Protein AF-A0A7W0R9M7-F1 (afdb_monomer)

Nearest PDB structures (foldseek):
  4pd1-assembly1_A-2  TM=9.058E-01  e=1.162E-25  Rattus norvegicus
  5erq-assembly1_A  TM=8.993E-01  e=1.236E-25  Rattus norvegicus
  4tk4-assembly1_A  TM=9.008E-01  e=7.567E-26  Rattus norvegicus
  4tk2-assembly1_A  TM=8.863E-01  e=9.095E-26  Rattus norvegicus
  1t3e-assembly1_A  TM=8.767E-01  e=4.759E-25  Rattus norvegicus

Structure (mmCIF, N/CA/C/O backbone):
data_AF-A0A7W0R9M7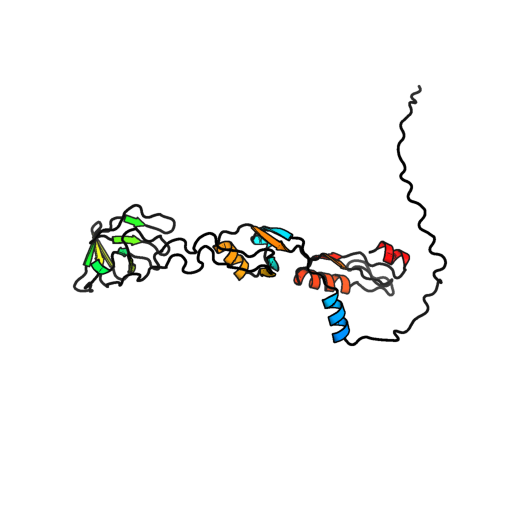-F1
#
_entry.id   AF-A0A7W0R9M7-F1
#
loop_
_atom_site.group_PDB
_atom_site.id
_atom_site.type_symbol
_atom_site.label_atom_id
_atom_site.label_alt_id
_atom_site.label_comp_id
_atom_site.label_asym_id
_atom_site.label_entity_id
_atom_site.label_seq_id
_atom_site.pdbx_PDB_ins_code
_atom_site.Cartn_x
_atom_site.Cartn_y
_atom_site.Cartn_z
_atom_site.occupancy
_atom_site.B_iso_or_equiv
_atom_site.auth_seq_id
_atom_site.auth_comp_id
_atom_site.auth_asym_id
_atom_site.auth_atom_id
_atom_site.pdbx_PDB_model_num
ATOM 1 N N . MET A 1 1 ? -45.891 55.027 34.102 1.00 37.34 1 MET A N 1
ATOM 2 C CA . MET A 1 1 ? -46.062 54.736 32.664 1.00 37.34 1 MET A CA 1
ATOM 3 C C . MET A 1 1 ? -45.604 53.297 32.455 1.00 37.34 1 MET A C 1
ATOM 5 O O . MET A 1 1 ? -44.412 53.060 32.509 1.00 37.34 1 MET A O 1
ATOM 9 N N . THR A 1 2 ? -46.460 52.300 32.694 1.00 34.84 2 THR A N 1
ATOM 10 C CA . THR A 1 2 ? -47.429 51.694 31.746 1.00 34.84 2 THR A CA 1
ATOM 11 C C . THR A 1 2 ? -46.769 51.111 30.500 1.00 34.84 2 THR A C 1
ATOM 13 O O . THR A 1 2 ? -46.210 51.859 29.704 1.00 34.84 2 THR A O 1
ATOM 16 N N . GLY A 1 3 ? -46.916 49.797 30.325 1.00 30.81 3 GLY A N 1
ATOM 17 C CA . GLY A 1 3 ? -46.547 49.077 29.109 1.00 30.81 3 GLY A CA 1
ATOM 18 C C . GLY A 1 3 ? -46.656 47.561 29.268 1.00 30.81 3 GLY A C 1
ATOM 19 O O . GLY A 1 3 ? -45.643 46.876 29.257 1.00 30.81 3 GLY A O 1
ATOM 20 N N . ASP A 1 4 ? -47.880 47.069 29.455 1.00 31.77 4 ASP A N 1
ATOM 21 C CA . ASP A 1 4 ? -48.280 45.675 29.225 1.00 31.77 4 ASP A CA 1
ATOM 22 C C . ASP A 1 4 ? -48.518 45.464 27.717 1.00 31.77 4 ASP A C 1
ATOM 24 O O . ASP A 1 4 ? -49.092 46.344 27.074 1.00 31.77 4 ASP A O 1
ATOM 28 N N . MET A 1 5 ? -48.102 44.317 27.167 1.00 32.53 5 MET A N 1
ATOM 29 C CA . MET A 1 5 ? -48.878 43.590 26.153 1.00 32.53 5 MET A CA 1
ATOM 30 C C . MET A 1 5 ? -48.376 42.142 25.978 1.00 32.53 5 MET A C 1
ATOM 32 O O . MET A 1 5 ? -47.394 41.861 25.298 1.00 32.53 5 MET A O 1
ATOM 36 N N . SER A 1 6 ? -49.098 41.233 26.631 1.00 33.44 6 SER A N 1
ATOM 37 C CA . SER A 1 6 ? -49.593 39.927 26.153 1.00 33.44 6 SER A CA 1
ATOM 38 C C . SER A 1 6 ? -49.085 39.297 24.827 1.00 33.44 6 SER A C 1
ATOM 40 O O . SER A 1 6 ? -49.263 39.828 23.736 1.00 33.44 6 SER A O 1
ATOM 42 N N . GLY A 1 7 ? -48.688 38.015 24.930 1.00 29.91 7 GLY A N 1
ATOM 43 C CA . GLY A 1 7 ? -49.372 36.908 24.234 1.00 29.91 7 GLY A CA 1
ATOM 44 C C . GLY A 1 7 ? -48.676 36.215 23.048 1.00 29.91 7 GLY A C 1
ATOM 45 O O . GLY A 1 7 ? -48.650 36.756 21.948 1.00 29.91 7 GLY A O 1
ATOM 46 N N . ARG A 1 8 ? -48.307 34.928 23.214 1.00 31.69 8 ARG A N 1
ATOM 47 C CA . ARG A 1 8 ? -48.929 33.782 22.496 1.00 31.69 8 ARG A CA 1
ATOM 48 C C . ARG A 1 8 ? -48.394 32.408 22.942 1.00 31.69 8 ARG A C 1
ATOM 50 O O . ARG A 1 8 ? -47.223 32.230 23.240 1.00 31.69 8 ARG A O 1
ATOM 57 N N . ASN A 1 9 ? -49.345 31.475 22.968 1.00 31.02 9 ASN A N 1
ATOM 58 C CA . ASN A 1 9 ? -49.339 30.077 23.409 1.00 31.02 9 ASN A CA 1
ATOM 59 C C . ASN A 1 9 ? -48.774 29.083 22.374 1.00 31.02 9 ASN A C 1
ATOM 61 O O . ASN A 1 9 ? -48.898 29.320 21.174 1.00 31.02 9 ASN A O 1
ATOM 65 N N . GLY A 1 10 ? -48.378 27.898 22.865 1.00 27.39 10 GLY A N 1
ATOM 66 C CA . GLY A 1 10 ? -48.362 26.613 22.137 1.00 27.39 10 GLY A CA 1
ATOM 67 C C . GLY A 1 10 ? -46.999 25.906 22.185 1.00 27.39 10 GLY A C 1
ATOM 68 O O . GLY A 1 10 ? -45.999 26.514 21.846 1.00 27.39 10 GLY A O 1
ATOM 69 N N . ALA A 1 11 ? -46.837 24.642 22.571 1.00 29.92 11 ALA A N 1
ATOM 70 C CA . ALA A 1 11 ? -47.763 23.610 23.016 1.00 29.92 11 ALA A CA 1
ATOM 71 C C . ALA A 1 11 ? -46.974 22.615 23.891 1.00 29.92 11 ALA A C 1
ATOM 73 O O . ALA A 1 11 ? -45.875 22.198 23.529 1.00 29.92 11 ALA A O 1
ATOM 74 N N . ALA A 1 12 ? -47.535 22.248 25.043 1.00 30.70 12 ALA A N 1
ATOM 75 C CA . ALA A 1 12 ? -47.006 21.203 25.908 1.00 30.70 12 ALA A CA 1
ATOM 76 C C . ALA A 1 12 ? -47.411 19.832 25.345 1.00 30.70 12 ALA A C 1
ATOM 78 O O . ALA A 1 12 ? -48.597 19.510 25.277 1.00 30.70 12 ALA A O 1
ATOM 79 N N . GLY A 1 13 ? -46.422 19.041 24.929 1.00 31.23 13 GLY A N 1
ATOM 80 C CA . GLY A 1 13 ? -46.582 17.618 24.653 1.00 31.23 13 GLY A CA 1
ATOM 81 C C . GLY A 1 13 ? -46.573 16.843 25.966 1.00 31.23 13 GLY A C 1
ATOM 82 O O . GLY A 1 13 ? -45.579 16.829 26.686 1.00 31.23 13 GLY A O 1
ATOM 83 N N . SER A 1 14 ? -47.707 16.232 26.283 1.00 31.75 14 SER A N 1
ATOM 84 C CA . SER A 1 14 ? -47.952 15.390 27.449 1.00 31.75 14 SER A CA 1
ATOM 85 C C . SER A 1 14 ? -47.114 14.104 27.417 1.00 31.75 14 SER A C 1
ATOM 87 O O . SER A 1 14 ? -47.480 13.142 26.741 1.00 31.75 14 SER A O 1
ATOM 89 N N . GLY A 1 15 ? -46.019 14.063 28.178 1.00 31.92 15 GLY A N 1
ATOM 90 C CA . GLY A 1 15 ? -45.394 12.815 28.615 1.00 31.92 15 GLY A CA 1
ATOM 91 C C . GLY A 1 15 ? -46.150 12.285 29.830 1.00 31.92 15 GLY A C 1
ATOM 92 O O . GLY A 1 15 ? -46.113 12.900 30.894 1.00 31.92 15 GLY A O 1
ATOM 93 N N . GLY A 1 16 ? -46.900 11.196 29.655 1.00 31.81 16 GLY A N 1
ATOM 94 C CA . GLY A 1 16 ? -47.625 10.539 30.743 1.00 31.81 16 GLY A CA 1
ATOM 95 C C . GLY A 1 16 ? -46.680 10.047 31.851 1.00 31.81 16 GLY A C 1
ATOM 96 O O . GLY A 1 16 ? -45.505 9.790 31.585 1.00 31.81 16 GLY A O 1
ATOM 97 N N . PRO A 1 17 ? -47.169 9.911 33.095 1.00 32.12 17 PRO A N 1
ATOM 98 C CA . PRO A 1 17 ? -46.346 9.476 34.214 1.00 32.12 17 PRO A CA 1
ATOM 99 C C . PRO A 1 17 ? -45.857 8.045 33.973 1.00 32.12 17 PRO A C 1
ATOM 101 O O . PRO A 1 17 ? -46.657 7.134 33.748 1.00 32.12 17 PRO A O 1
ATOM 104 N N . VAL A 1 18 ? -44.538 7.852 34.028 1.00 40.66 18 VAL A N 1
ATOM 105 C CA . VAL A 1 18 ? -43.922 6.524 34.078 1.00 40.66 18 VAL A CA 1
ATOM 106 C C . VAL A 1 18 ? -44.469 5.824 35.320 1.00 40.66 18 VAL A C 1
ATOM 108 O O . VAL A 1 18 ? -44.406 6.363 36.427 1.00 40.66 18 VAL A O 1
ATOM 111 N N . ALA A 1 19 ? -45.084 4.660 35.112 1.00 38.38 19 ALA A N 1
ATOM 112 C CA . ALA A 1 19 ? -45.699 3.872 36.167 1.00 38.38 19 ALA A CA 1
ATOM 113 C C . ALA A 1 19 ? -44.697 3.640 37.306 1.00 38.38 19 ALA A C 1
ATOM 115 O O . ALA A 1 19 ? -43.561 3.224 37.079 1.00 38.38 19 ALA A O 1
ATOM 116 N N . GLY A 1 20 ? -45.135 3.953 38.526 1.00 34.50 20 GLY A N 1
ATOM 117 C CA . GLY A 1 20 ? -44.306 3.935 39.720 1.00 34.50 20 GLY A CA 1
ATOM 118 C C . GLY A 1 20 ? -43.605 2.597 39.926 1.00 34.50 20 GLY A C 1
ATOM 119 O O . GLY A 1 20 ? -44.239 1.544 39.983 1.00 34.50 20 GLY A O 1
ATOM 120 N N . VAL A 1 21 ? -42.290 2.668 40.112 1.00 41.53 21 VAL A N 1
ATOM 121 C CA . VAL A 1 21 ? -41.482 1.574 40.645 1.00 41.53 21 VAL A CA 1
ATOM 122 C C . VAL A 1 21 ? -41.834 1.441 42.129 1.00 41.53 21 VAL A C 1
ATOM 124 O O . VAL A 1 21 ? -41.211 2.043 43.001 1.00 41.53 21 VAL A O 1
ATOM 127 N N . GLN A 1 22 ? -42.916 0.723 42.429 1.00 38.16 22 GLN A N 1
ATOM 128 C CA . GLN A 1 22 ? -43.274 0.401 43.806 1.00 38.16 22 GLN A CA 1
ATOM 129 C C . GLN A 1 22 ? -42.353 -0.699 44.342 1.00 38.16 22 GLN A C 1
ATOM 131 O O . GLN A 1 22 ? -42.329 -1.812 43.824 1.00 38.16 22 GLN A O 1
ATOM 136 N N . GLY A 1 23 ? -41.658 -0.386 45.440 1.00 49.12 23 GLY A N 1
ATOM 137 C CA . GLY A 1 23 ? -41.173 -1.374 46.404 1.00 49.12 23 GLY A CA 1
ATOM 138 C C . GLY A 1 23 ? -39.869 -2.087 46.052 1.00 49.12 23 GLY A C 1
ATOM 139 O O . GLY A 1 23 ? -39.831 -3.315 46.056 1.00 49.12 23 GLY A O 1
ATOM 140 N N . ILE A 1 24 ? -38.779 -1.347 45.829 1.00 52.53 24 ILE A N 1
ATOM 141 C CA . ILE A 1 24 ? -37.432 -1.930 45.924 1.00 52.53 24 ILE A CA 1
ATOM 142 C C . ILE A 1 24 ? -37.079 -2.009 47.423 1.00 52.53 24 ILE A C 1
ATOM 144 O O . ILE A 1 24 ? -37.034 -0.970 48.084 1.00 52.53 24 ILE A O 1
ATOM 148 N N . PRO A 1 25 ? -36.881 -3.204 48.011 1.00 48.41 25 PRO A N 1
ATOM 149 C CA . PRO A 1 25 ? -36.509 -3.323 49.417 1.00 48.41 25 PRO A CA 1
ATOM 150 C C . PRO A 1 25 ? -35.164 -2.630 49.678 1.00 48.41 25 PRO A C 1
ATOM 152 O O . PRO A 1 25 ? -34.201 -2.846 48.950 1.00 48.41 25 PRO A O 1
ATOM 155 N N . ALA A 1 26 ? -35.093 -1.837 50.752 1.00 57.94 26 ALA A N 1
ATOM 156 C CA . ALA A 1 26 ? -33.960 -0.969 51.106 1.00 57.94 26 ALA A CA 1
ATOM 157 C C . ALA A 1 26 ? -32.646 -1.701 51.462 1.00 57.94 26 ALA A C 1
ATOM 159 O O . ALA A 1 26 ? -31.655 -1.060 51.794 1.00 57.94 26 ALA A O 1
ATOM 160 N N . THR A 1 27 ? -32.625 -3.038 51.423 1.00 51.03 27 THR A N 1
ATOM 161 C CA . THR A 1 27 ? -31.418 -3.849 51.637 1.00 51.03 27 THR A CA 1
ATOM 162 C C . THR A 1 27 ? -31.352 -4.975 50.597 1.00 51.03 27 THR A C 1
ATOM 164 O O . THR A 1 27 ? -32.208 -5.868 50.601 1.00 51.03 27 THR A O 1
ATOM 167 N N . PRO A 1 28 ? -30.357 -4.967 49.689 1.00 59.62 28 PRO A N 1
ATOM 168 C CA . PRO A 1 28 ? -30.155 -6.052 48.739 1.00 59.62 28 PRO A CA 1
ATOM 169 C C . PRO A 1 28 ? -29.878 -7.356 49.493 1.00 59.62 28 PRO A C 1
ATOM 171 O O . PRO A 1 28 ? -28.919 -7.476 50.254 1.00 59.62 28 PRO A O 1
ATOM 174 N N . LYS A 1 29 ? -30.734 -8.361 49.302 1.00 67.44 29 LYS A N 1
ATOM 175 C CA . LYS A 1 29 ? -30.519 -9.696 49.869 1.00 67.44 29 LYS A CA 1
ATOM 176 C C . LYS A 1 29 ? -29.475 -10.405 49.005 1.00 67.44 29 LYS A C 1
ATOM 178 O O . LYS A 1 29 ? -29.747 -10.642 47.829 1.00 67.44 29 LYS A O 1
ATOM 183 N N . MET A 1 30 ? -28.313 -10.749 49.565 1.00 69.06 30 MET A N 1
ATOM 184 C CA . MET A 1 30 ? -27.268 -11.485 48.837 1.00 69.06 30 MET A CA 1
ATOM 185 C C . MET A 1 30 ? -27.850 -12.773 48.238 1.00 69.06 30 MET A C 1
ATOM 187 O O . MET A 1 30 ? -28.382 -13.623 48.960 1.00 69.06 30 MET A O 1
ATOM 191 N N . ARG A 1 31 ? -27.772 -12.913 46.911 1.00 73.38 31 ARG A N 1
ATOM 192 C CA . ARG A 1 31 ? -28.179 -14.122 46.186 1.00 73.38 31 ARG A CA 1
ATOM 193 C C . ARG A 1 31 ? -26.922 -14.825 45.675 1.00 73.38 31 ARG A C 1
ATOM 195 O O . ARG A 1 31 ? -26.184 -14.211 44.911 1.00 73.38 31 ARG A O 1
ATOM 202 N N . PRO A 1 32 ? -26.658 -16.080 46.071 1.00 73.00 32 PRO A N 1
ATOM 203 C CA . PRO A 1 32 ? -25.530 -16.817 45.522 1.00 73.00 32 PRO A CA 1
ATOM 204 C C . PRO A 1 32 ? -25.775 -17.117 44.039 1.00 73.00 32 PRO A C 1
ATOM 206 O O . PRO A 1 32 ? -26.912 -17.398 43.649 1.00 73.00 32 PRO A O 1
ATOM 209 N N . ILE A 1 33 ? -24.713 -17.099 43.233 1.00 82.00 33 ILE A N 1
ATOM 210 C CA . ILE A 1 33 ? -24.736 -17.667 41.881 1.00 82.00 33 ILE A CA 1
ATOM 211 C C . ILE A 1 33 ? -24.932 -19.177 42.052 1.00 82.00 33 ILE A C 1
ATOM 213 O O . ILE A 1 33 ? -24.108 -19.838 42.680 1.00 82.00 33 ILE A O 1
ATOM 217 N N . ARG A 1 34 ? -26.064 -19.708 41.582 1.00 82.25 34 ARG A N 1
ATOM 218 C CA . ARG A 1 34 ? -26.435 -21.121 41.786 1.00 82.25 34 ARG A CA 1
ATOM 219 C C . ARG A 1 34 ? -26.044 -22.024 40.623 1.00 82.25 34 ARG A C 1
ATOM 221 O O . ARG A 1 34 ? -25.912 -23.224 40.823 1.00 82.25 34 ARG A O 1
ATOM 228 N N . GLU A 1 35 ? -25.857 -21.447 39.443 1.00 85.31 35 GLU A N 1
ATOM 229 C CA . GLU A 1 35 ? -25.594 -22.155 38.194 1.00 85.31 35 GLU A CA 1
ATOM 230 C C . GLU A 1 35 ? -24.574 -21.356 37.379 1.00 85.31 35 GLU A C 1
ATOM 232 O O . GLU A 1 35 ? -24.596 -20.122 37.379 1.00 85.31 35 GLU A O 1
ATOM 237 N N . THR A 1 36 ? -23.664 -22.058 36.709 1.00 90.94 36 THR A N 1
ATOM 238 C CA . THR A 1 36 ? -22.653 -21.481 35.819 1.00 90.94 36 THR A CA 1
ATOM 239 C C . THR A 1 36 ? -22.651 -22.238 34.497 1.00 90.94 36 THR A C 1
ATOM 241 O O . THR A 1 36 ? -22.967 -23.426 34.450 1.00 90.94 36 THR A O 1
ATOM 244 N N . LEU A 1 37 ? -22.291 -21.542 33.419 1.00 94.50 37 LEU A N 1
ATOM 245 C CA . LEU A 1 37 ? -22.118 -22.137 32.095 1.00 94.50 37 LEU A CA 1
ATOM 246 C C . LEU A 1 37 ? -20.630 -22.434 31.846 1.00 94.50 37 LEU A C 1
ATOM 248 O O . LEU A 1 37 ? -19.783 -21.619 32.230 1.00 94.50 37 LEU A O 1
ATOM 252 N N . PRO A 1 38 ? -20.284 -23.557 31.189 1.00 95.81 38 PRO A N 1
ATOM 253 C CA . PRO A 1 38 ? -18.942 -23.772 30.662 1.00 95.81 38 PRO A CA 1
ATOM 254 C C . PRO A 1 38 ? -18.537 -22.654 29.692 1.00 95.81 38 PRO A C 1
ATOM 256 O O . PRO A 1 38 ? -19.363 -22.144 28.932 1.00 95.81 38 PRO A O 1
ATOM 259 N N . LEU A 1 39 ? -17.248 -22.299 29.679 1.00 96.00 39 LEU A N 1
ATOM 260 C CA . LEU A 1 39 ? -16.724 -21.200 28.858 1.00 96.00 39 LEU A CA 1
ATOM 261 C C . LEU A 1 39 ? -17.071 -21.357 27.371 1.00 96.00 39 LEU A C 1
ATOM 263 O O . LEU A 1 39 ? -17.496 -20.394 26.739 1.00 96.00 39 LEU A O 1
ATOM 267 N N . ASP A 1 40 ? -16.917 -22.560 26.821 1.00 97.25 40 ASP A N 1
ATOM 268 C CA . ASP A 1 40 ? -17.160 -22.807 25.398 1.00 97.25 40 ASP A CA 1
ATOM 269 C C . ASP A 1 40 ? -18.625 -22.583 25.013 1.00 97.25 40 ASP A C 1
ATOM 271 O O . ASP A 1 40 ? -18.907 -22.013 23.959 1.00 97.25 40 ASP A O 1
ATOM 275 N N . GLU A 1 41 ? -19.558 -22.968 25.886 1.00 97.00 41 GLU A N 1
ATOM 276 C CA . GLU A 1 41 ? -20.989 -22.743 25.684 1.00 97.00 41 GLU A CA 1
ATOM 277 C C . GLU A 1 41 ? -21.319 -21.246 25.745 1.00 97.00 41 GLU A C 1
ATOM 279 O O . GLU A 1 41 ? -21.978 -20.713 24.851 1.00 97.00 41 GLU A O 1
ATOM 284 N N . ALA A 1 42 ? -20.769 -20.528 26.730 1.00 96.38 42 ALA A N 1
ATOM 285 C CA . ALA A 1 42 ? -20.913 -19.077 26.816 1.00 96.38 42 ALA A CA 1
ATOM 286 C C . ALA A 1 42 ? -20.355 -18.369 25.563 1.00 96.38 42 ALA A C 1
ATOM 288 O O . ALA A 1 42 ? -20.999 -17.478 25.006 1.00 96.38 42 ALA A O 1
ATOM 289 N N . MET A 1 43 ? -19.192 -18.798 25.064 1.00 97.25 43 MET A N 1
ATOM 290 C CA . MET A 1 43 ? -18.586 -18.244 23.850 1.00 97.25 43 MET A CA 1
ATOM 291 C C . MET A 1 43 ? -19.419 -18.519 22.594 1.00 97.25 43 MET A C 1
ATOM 293 O O . MET A 1 43 ? -19.475 -17.664 21.706 1.00 97.25 43 MET A O 1
ATOM 297 N N . GLN A 1 44 ? -20.074 -19.679 22.499 1.00 96.94 44 GLN A N 1
ATOM 298 C CA . GLN A 1 44 ? -20.990 -19.983 21.398 1.00 96.94 44 GLN A CA 1
ATOM 299 C C . GLN A 1 44 ? -22.205 -19.054 21.407 1.00 96.94 44 GLN A C 1
ATOM 301 O O . GLN A 1 44 ? -22.540 -18.501 20.359 1.00 96.94 44 GLN A O 1
ATOM 306 N N . LEU A 1 45 ? -22.812 -18.818 22.574 1.00 96.56 45 LEU A N 1
ATOM 307 C CA . LEU A 1 45 ? -23.941 -17.893 22.714 1.00 96.56 45 LEU A CA 1
ATOM 308 C C . LEU A 1 45 ? -23.560 -16.467 22.296 1.00 96.56 45 LEU A C 1
ATOM 310 O O . LEU A 1 45 ? -24.281 -15.840 21.521 1.00 96.56 45 LEU A O 1
ATOM 314 N N . VAL A 1 46 ? -22.395 -15.976 22.737 1.00 96.12 46 VAL A N 1
ATOM 315 C CA . VAL A 1 46 ? -21.892 -14.645 22.352 1.00 96.12 46 VAL A CA 1
ATOM 316 C C . VAL A 1 46 ? -21.683 -14.548 20.840 1.00 96.12 46 VAL A C 1
ATOM 318 O O . VAL A 1 46 ? -22.114 -13.577 20.221 1.00 96.12 46 VAL A O 1
ATOM 321 N N . ARG A 1 47 ? -21.060 -15.557 20.218 1.00 95.12 47 ARG A N 1
ATOM 322 C CA . ARG A 1 47 ? -20.834 -15.575 18.762 1.00 95.12 47 ARG A CA 1
ATOM 323 C C . ARG A 1 47 ? -22.135 -15.648 17.968 1.00 95.12 47 ARG A C 1
ATOM 325 O O . ARG A 1 47 ? -22.218 -15.022 16.920 1.00 95.12 47 ARG A O 1
ATOM 332 N N . ALA A 1 48 ? -23.128 -16.388 18.458 1.00 95.88 48 ALA A N 1
ATOM 333 C CA . ALA A 1 48 ? -24.434 -16.498 17.816 1.00 95.88 48 ALA A CA 1
ATOM 334 C C . ALA A 1 48 ? -25.249 -15.197 17.912 1.00 95.88 48 ALA A C 1
ATOM 336 O O . ALA A 1 48 ? -26.020 -14.892 17.007 1.00 95.88 48 ALA A O 1
ATOM 337 N N . ALA A 1 49 ? -25.073 -14.427 18.990 1.00 95.75 49 ALA A N 1
ATOM 338 C CA . ALA A 1 49 ? -25.738 -13.140 19.184 1.00 95.75 49 ALA A CA 1
ATOM 339 C C . ALA A 1 49 ? -25.031 -11.968 18.475 1.00 95.75 49 ALA A C 1
ATOM 341 O O . ALA A 1 49 ? -25.652 -10.933 18.233 1.00 95.75 49 ALA A O 1
ATOM 342 N N . ALA A 1 50 ? -23.740 -12.100 18.155 1.00 93.94 50 ALA A N 1
ATOM 343 C CA . ALA A 1 50 ? -22.968 -11.053 17.496 1.00 93.94 50 ALA A CA 1
ATOM 344 C C . ALA A 1 50 ? -23.395 -10.879 16.028 1.00 93.94 50 ALA A C 1
ATOM 346 O O . ALA A 1 50 ? -23.209 -11.767 15.198 1.00 93.94 50 ALA A O 1
ATOM 347 N N . VAL A 1 51 ? -23.920 -9.699 15.698 1.00 92.81 51 VAL A N 1
ATOM 348 C CA . VAL A 1 51 ? -24.316 -9.334 14.332 1.00 92.81 51 VAL A CA 1
ATOM 349 C C . VAL A 1 51 ? -23.246 -8.421 13.719 1.00 92.81 51 VAL A C 1
ATOM 351 O O . VAL A 1 51 ? -22.878 -7.425 14.349 1.00 92.81 51 VAL A O 1
ATOM 354 N N . PRO A 1 52 ? -22.726 -8.726 12.513 1.00 91.19 52 PRO A N 1
ATOM 355 C CA . PRO A 1 52 ? -21.811 -7.833 11.810 1.00 91.19 52 PRO A CA 1
ATOM 356 C C . PRO A 1 52 ? -22.432 -6.459 11.555 1.00 91.19 52 PRO A C 1
ATOM 358 O O . PRO A 1 52 ? -23.613 -6.348 11.234 1.00 91.19 52 PRO A O 1
ATOM 361 N N . ILE A 1 53 ? -21.619 -5.411 11.654 1.00 93.75 53 ILE A N 1
ATOM 362 C CA . ILE A 1 53 ? -22.043 -4.059 11.288 1.00 93.75 53 ILE A CA 1
ATOM 363 C C . ILE A 1 53 ? -22.142 -3.972 9.767 1.00 93.75 53 ILE A C 1
ATOM 365 O O . ILE A 1 53 ? -21.173 -4.248 9.065 1.00 93.75 53 ILE A O 1
ATOM 369 N N . ASP A 1 54 ? -23.303 -3.556 9.276 1.00 94.50 54 ASP A N 1
ATOM 370 C CA . ASP A 1 54 ? -23.597 -3.347 7.856 1.00 94.50 54 ASP A CA 1
ATOM 371 C C . ASP A 1 54 ? -23.321 -1.908 7.396 1.00 94.50 54 ASP A C 1
ATOM 373 O O . ASP A 1 54 ? -23.035 -1.663 6.226 1.00 94.50 54 ASP A O 1
ATOM 377 N N . ARG A 1 55 ? -23.369 -0.947 8.324 1.00 96.81 55 ARG A N 1
ATOM 378 C CA . ARG A 1 55 ? -23.038 0.456 8.074 1.00 96.81 55 ARG A CA 1
ATOM 379 C C . ARG A 1 55 ? -21.610 0.606 7.560 1.00 96.81 55 ARG A C 1
ATOM 381 O O . ARG A 1 55 ? -20.654 0.150 8.192 1.00 96.81 55 ARG A O 1
ATOM 388 N N . THR A 1 56 ? -21.471 1.375 6.489 1.00 98.19 56 THR A N 1
ATOM 389 C CA . THR A 1 56 ? -20.189 1.746 5.893 1.00 98.19 56 THR A CA 1
ATOM 390 C C . THR A 1 56 ? -19.950 3.251 5.976 1.00 98.19 56 THR A C 1
ATOM 392 O O . THR A 1 56 ? -20.861 4.046 6.216 1.00 98.19 56 THR A O 1
ATOM 395 N N . GLU A 1 57 ? -18.696 3.652 5.814 1.00 97.50 57 GLU A N 1
ATOM 396 C CA . GLU A 1 57 ? -18.281 5.044 5.674 1.00 97.50 57 GLU A CA 1
ATOM 397 C C . GLU A 1 57 ? -17.083 5.143 4.722 1.00 97.50 57 GLU A C 1
ATOM 399 O O . GLU A 1 57 ? -16.294 4.202 4.596 1.00 97.50 57 GLU A O 1
ATOM 404 N N . ARG A 1 58 ? -16.938 6.286 4.041 1.00 97.94 58 ARG A N 1
ATOM 405 C CA . ARG A 1 58 ? -15.754 6.573 3.222 1.00 97.94 58 ARG A CA 1
ATOM 406 C C . ARG A 1 58 ? -14.719 7.295 4.063 1.00 97.94 58 ARG A C 1
ATOM 408 O O . ARG A 1 58 ? -15.036 8.290 4.711 1.00 97.94 58 ARG A O 1
ATOM 415 N N . VAL A 1 59 ? -13.483 6.811 4.015 1.00 98.00 59 VAL A N 1
ATOM 416 C CA . VAL A 1 59 ? -12.350 7.439 4.697 1.00 98.00 59 VAL A CA 1
ATOM 417 C C . VAL A 1 59 ? -11.190 7.674 3.731 1.00 98.00 59 VAL A C 1
ATOM 419 O O . VAL A 1 59 ? -10.977 6.859 2.824 1.00 98.00 59 VAL A O 1
ATOM 422 N N . PRO A 1 60 ? -10.404 8.750 3.919 1.00 98.19 60 PRO A N 1
ATOM 423 C CA . PRO A 1 60 ? -9.135 8.923 3.226 1.00 98.19 60 PRO A CA 1
ATOM 424 C C . PRO A 1 60 ? -8.207 7.736 3.482 1.00 98.19 60 PRO A C 1
ATOM 426 O O . PRO A 1 60 ? -8.146 7.213 4.594 1.00 98.19 60 PRO A O 1
ATOM 429 N N . LEU A 1 61 ? -7.420 7.346 2.479 1.00 97.19 61 LEU A N 1
ATOM 430 C CA . LEU A 1 61 ? -6.524 6.192 2.580 1.00 97.19 61 LEU A CA 1
ATOM 431 C C . LEU A 1 61 ? -5.506 6.325 3.734 1.00 97.19 61 LEU A C 1
ATOM 433 O O . LEU A 1 61 ? -5.161 5.334 4.375 1.00 97.19 61 LEU A O 1
ATOM 437 N N . ARG A 1 62 ? -5.089 7.557 4.061 1.00 97.06 62 ARG A N 1
ATOM 438 C CA . ARG A 1 62 ? -4.225 7.866 5.220 1.00 97.06 62 ARG A CA 1
ATOM 439 C C . ARG A 1 62 ? -4.836 7.481 6.577 1.00 97.06 62 ARG A C 1
ATOM 441 O O . ARG A 1 62 ? -4.092 7.186 7.505 1.00 97.06 62 ARG A O 1
ATOM 448 N N . ASP A 1 63 ? -6.164 7.430 6.666 1.00 97.00 63 ASP A N 1
ATOM 449 C CA . ASP A 1 63 ? -6.927 7.138 7.886 1.00 97.00 63 ASP A CA 1
ATOM 450 C C . ASP A 1 63 ? -7.501 5.702 7.864 1.00 97.00 63 ASP A C 1
ATOM 452 O O . ASP A 1 63 ? -8.258 5.295 8.749 1.00 97.00 63 ASP A O 1
ATOM 456 N N . ALA A 1 64 ? -7.150 4.914 6.840 1.00 97.31 64 ALA A N 1
ATOM 457 C CA . ALA A 1 64 ? -7.731 3.601 6.580 1.00 97.31 64 ALA A CA 1
ATOM 458 C C . ALA A 1 64 ? -7.044 2.449 7.336 1.00 97.31 64 ALA A C 1
ATOM 460 O O . ALA A 1 64 ? -7.594 1.350 7.408 1.00 97.31 64 ALA A O 1
ATOM 461 N N . THR A 1 65 ? -5.864 2.667 7.922 1.00 96.81 65 THR A N 1
ATOM 462 C CA . THR A 1 65 ? -5.144 1.618 8.664 1.00 96.81 65 THR A CA 1
ATOM 463 C C . THR A 1 65 ? -5.980 1.097 9.840 1.00 96.81 65 THR A C 1
ATOM 465 O O . THR A 1 65 ? -6.545 1.861 10.623 1.00 96.81 65 THR A O 1
ATOM 468 N N . GLY A 1 66 ? -6.077 -0.227 9.964 1.00 96.06 66 GLY A N 1
ATOM 469 C CA . GLY A 1 66 ? -6.887 -0.919 10.968 1.00 96.06 66 GLY A CA 1
ATOM 470 C C . GLY A 1 66 ? -8.393 -0.919 10.683 1.00 96.06 66 GLY A C 1
ATOM 471 O O . GLY A 1 66 ? -9.160 -1.434 11.493 1.00 96.06 66 GLY A O 1
ATOM 472 N N . ARG A 1 67 ? -8.847 -0.343 9.562 1.00 97.44 67 ARG A N 1
ATOM 473 C CA . ARG A 1 67 ? -10.246 -0.427 9.111 1.00 97.44 67 ARG A CA 1
ATOM 474 C C . ARG A 1 67 ? -10.489 -1.730 8.349 1.00 97.44 67 ARG A C 1
ATOM 476 O O . ARG A 1 67 ? -9.546 -2.364 7.884 1.00 97.44 67 ARG A O 1
ATOM 483 N N . VAL A 1 68 ? -11.754 -2.117 8.210 1.00 97.62 68 VAL A N 1
ATOM 484 C CA . VAL A 1 68 ? -12.168 -3.298 7.439 1.00 97.62 68 VAL A CA 1
ATOM 485 C C . VAL A 1 68 ? -12.810 -2.829 6.143 1.00 97.62 68 VAL A C 1
ATOM 487 O O . VAL A 1 68 ? -13.761 -2.051 6.184 1.00 97.62 68 VAL A O 1
ATOM 490 N N . LEU A 1 69 ? -12.286 -3.275 5.006 1.00 98.12 69 LEU A N 1
ATOM 491 C CA . LEU A 1 69 ? -12.759 -2.874 3.687 1.00 98.12 69 LEU A CA 1
ATOM 492 C C . LEU A 1 69 ? -14.196 -3.368 3.450 1.00 98.12 69 LEU A C 1
ATOM 494 O O . LEU A 1 69 ? -14.479 -4.546 3.650 1.00 98.12 69 LEU A O 1
ATOM 498 N N . ALA A 1 70 ? -15.102 -2.489 3.023 1.00 98.06 70 ALA A N 1
ATOM 499 C CA . ALA A 1 70 ? -16.506 -2.851 2.809 1.00 98.06 70 ALA A CA 1
ATOM 500 C C . ALA A 1 70 ? -16.783 -3.398 1.402 1.00 98.06 70 ALA A C 1
ATOM 502 O O . ALA A 1 70 ? -17.713 -4.176 1.207 1.00 98.06 70 ALA A O 1
ATOM 503 N N . GLN A 1 71 ? -15.969 -3.009 0.421 1.00 96.38 71 GLN A N 1
ATOM 504 C CA . GLN A 1 71 ? -16.120 -3.394 -0.981 1.00 96.38 71 GLN A CA 1
ATOM 505 C C . GLN A 1 71 ? -14.779 -3.837 -1.553 1.00 96.38 71 GLN A C 1
ATOM 507 O O . GLN A 1 71 ? -13.746 -3.262 -1.228 1.00 96.38 71 GLN A O 1
ATOM 512 N N . ALA A 1 72 ? -14.783 -4.844 -2.424 1.00 97.56 72 ALA A N 1
ATOM 513 C CA . ALA A 1 72 ? -13.555 -5.301 -3.063 1.00 97.56 72 ALA A CA 1
ATOM 514 C C . ALA A 1 72 ? -12.892 -4.168 -3.868 1.00 97.56 72 ALA A C 1
ATOM 516 O O . ALA A 1 72 ? -13.559 -3.434 -4.598 1.00 97.56 72 ALA A O 1
ATOM 517 N N . ALA A 1 73 ? -11.570 -4.056 -3.766 1.00 97.62 73 ALA A N 1
ATOM 518 C CA . ALA A 1 73 ? -10.796 -3.088 -4.530 1.00 97.62 73 ALA A CA 1
ATOM 519 C C . ALA A 1 73 ? -10.249 -3.752 -5.793 1.00 97.62 73 ALA A C 1
ATOM 521 O O . ALA A 1 73 ? -9.508 -4.733 -5.717 1.00 97.62 73 ALA A O 1
ATOM 522 N N . THR A 1 74 ? -10.610 -3.208 -6.952 1.00 97.69 74 THR A N 1
ATOM 523 C CA . THR A 1 74 ? -10.200 -3.721 -8.263 1.00 97.69 74 THR A CA 1
ATOM 524 C C . THR A 1 74 ? -9.384 -2.662 -8.989 1.00 97.69 74 THR A C 1
ATOM 526 O O . THR A 1 74 ? -9.761 -1.491 -9.003 1.00 97.69 74 THR A O 1
ATOM 529 N N . ALA A 1 75 ? -8.259 -3.064 -9.576 1.00 97.62 75 ALA A N 1
ATOM 530 C CA . ALA A 1 75 ? -7.402 -2.153 -10.321 1.00 97.62 75 ALA A CA 1
ATOM 531 C C . ALA A 1 75 ? -8.095 -1.682 -11.608 1.00 97.62 75 ALA A C 1
ATOM 533 O O . ALA A 1 75 ? -8.612 -2.496 -12.372 1.00 97.62 75 ALA A O 1
ATOM 534 N N . VAL A 1 76 ? -8.090 -0.375 -11.872 1.00 95.94 76 VAL A N 1
ATOM 535 C CA . VAL A 1 76 ? -8.677 0.206 -13.099 1.00 95.94 76 VAL A CA 1
ATOM 536 C C . VAL A 1 76 ? -7.643 0.446 -14.206 1.00 95.94 76 VAL A C 1
ATOM 538 O O . VAL A 1 76 ? -8.007 0.727 -15.344 1.00 95.94 76 VAL A O 1
ATOM 541 N N . PHE A 1 77 ? -6.357 0.303 -13.888 1.00 95.88 77 PHE A N 1
ATOM 542 C CA . PHE A 1 77 ? -5.231 0.361 -14.816 1.00 95.88 77 PHE A CA 1
ATOM 543 C C . PHE A 1 77 ? -4.151 -0.638 -14.388 1.00 95.88 77 PHE A C 1
ATOM 545 O O . PHE A 1 77 ? -4.156 -1.127 -13.259 1.00 95.88 77 PHE A O 1
ATOM 552 N N . ASP A 1 78 ? -3.227 -0.935 -15.298 1.00 98.06 78 ASP A N 1
ATOM 553 C CA . ASP A 1 78 ? -2.087 -1.803 -15.020 1.00 98.06 78 ASP A CA 1
ATOM 554 C C . ASP A 1 78 ? -1.033 -1.097 -14.162 1.00 98.06 78 ASP A C 1
ATOM 556 O O . ASP A 1 78 ? -0.787 0.101 -14.310 1.00 98.06 78 ASP A O 1
ATOM 560 N N . VAL A 1 79 ? -0.351 -1.858 -13.313 1.00 96.88 79 VAL A N 1
ATOM 561 C CA . VAL A 1 79 ? 0.778 -1.406 -12.502 1.00 96.88 79 VAL A CA 1
ATOM 562 C C . VAL A 1 79 ? 1.999 -2.271 -12.843 1.00 96.88 79 VAL A C 1
ATOM 564 O O . VAL A 1 79 ? 1.959 -3.485 -12.625 1.00 96.88 79 VAL A O 1
ATOM 567 N N . 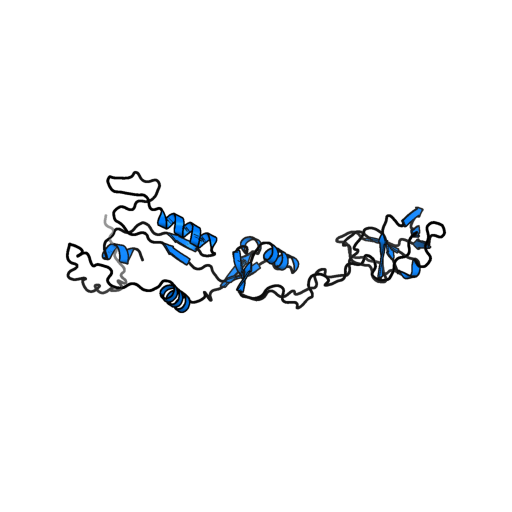PRO A 1 80 ? 3.077 -1.691 -13.405 1.00 95.50 80 PRO A N 1
ATOM 568 C CA . PRO A 1 80 ? 3.130 -0.360 -14.022 1.00 95.50 80 PRO A CA 1
ATOM 569 C C . PRO A 1 80 ? 2.237 -0.265 -15.286 1.00 95.50 80 PRO A C 1
ATOM 571 O O . PRO A 1 80 ? 1.972 -1.288 -15.927 1.00 95.50 80 PRO A O 1
ATOM 574 N N . PRO A 1 81 ? 1.809 0.949 -15.694 1.00 95.50 81 PRO A N 1
ATOM 575 C CA . PRO A 1 81 ? 0.859 1.141 -16.801 1.00 95.50 81 PRO A CA 1
ATOM 576 C C . PRO A 1 81 ? 1.475 1.015 -18.204 1.00 95.50 81 PRO A C 1
ATOM 578 O O . PRO A 1 81 ? 0.759 1.007 -19.205 1.00 95.50 81 PRO A O 1
ATOM 581 N N . PHE A 1 82 ? 2.797 0.904 -18.294 1.00 95.88 82 PHE A N 1
ATOM 582 C CA . PHE A 1 82 ? 3.557 0.774 -19.534 1.00 95.88 82 PHE A CA 1
ATOM 583 C C . PHE A 1 82 ? 4.793 -0.099 -19.309 1.00 95.88 82 PHE A C 1
ATOM 585 O O . PHE A 1 82 ? 5.225 -0.303 -18.171 1.00 95.88 82 PHE A O 1
ATOM 592 N N . ASP A 1 83 ? 5.368 -0.598 -20.402 1.00 97.81 83 ASP A N 1
ATOM 593 C CA . ASP A 1 83 ? 6.700 -1.190 -20.358 1.00 97.81 83 ASP A CA 1
ATOM 594 C C . ASP A 1 83 ? 7.718 -0.100 -20.014 1.00 97.81 83 ASP A C 1
ATOM 596 O O . ASP A 1 83 ? 7.683 0.987 -20.593 1.00 97.81 83 ASP A O 1
ATOM 600 N N . ARG A 1 84 ? 8.622 -0.379 -19.077 1.00 97.31 84 ARG A N 1
ATOM 601 C CA . ARG A 1 84 ? 9.601 0.589 -18.572 1.00 97.31 84 ARG A CA 1
ATOM 602 C C . ARG A 1 84 ? 11.015 0.034 -18.610 1.00 97.31 84 ARG A C 1
ATOM 604 O O . ARG A 1 84 ? 11.207 -1.168 -18.425 1.00 97.31 84 ARG A O 1
ATOM 611 N N . ALA A 1 85 ? 12.005 0.904 -18.760 1.00 98.06 85 ALA A N 1
ATOM 612 C CA . ALA A 1 85 ? 13.398 0.509 -18.599 1.00 98.06 85 ALA A CA 1
ATOM 613 C C . ALA A 1 85 ? 13.649 0.004 -17.166 1.00 98.06 85 ALA A C 1
ATOM 615 O O . ALA A 1 85 ? 13.206 0.615 -16.187 1.00 98.06 85 ALA A O 1
ATOM 616 N N . ALA A 1 86 ? 14.334 -1.130 -17.037 1.00 97.62 86 ALA A N 1
ATOM 617 C CA . ALA A 1 86 ? 14.737 -1.689 -15.746 1.00 97.62 86 ALA A CA 1
ATOM 618 C C . ALA A 1 86 ? 16.146 -1.247 -15.317 1.00 97.62 86 ALA A C 1
ATOM 620 O O . ALA A 1 86 ? 16.508 -1.482 -14.169 1.00 97.62 86 ALA A O 1
ATOM 621 N N . MET A 1 87 ? 16.907 -0.633 -16.227 1.00 98.00 87 MET A N 1
ATOM 622 C CA . MET A 1 87 ? 18.274 -0.148 -16.029 1.00 98.00 87 MET A CA 1
ATOM 623 C C . MET A 1 87 ? 18.455 1.205 -16.725 1.00 98.00 87 MET A C 1
ATOM 625 O O . MET A 1 87 ? 17.715 1.517 -17.662 1.00 98.00 87 MET A O 1
ATOM 629 N N . ASP A 1 88 ? 19.466 1.963 -16.308 1.00 98.38 88 ASP A N 1
ATOM 630 C CA . ASP A 1 88 ? 19.936 3.146 -17.028 1.00 98.38 88 ASP A CA 1
ATOM 631 C C . ASP A 1 88 ? 20.772 2.715 -18.241 1.00 98.38 88 ASP A C 1
ATOM 633 O O . ASP A 1 88 ? 21.603 1.807 -18.146 1.00 98.38 88 ASP A O 1
ATOM 637 N N . GLY A 1 89 ? 20.576 3.365 -19.388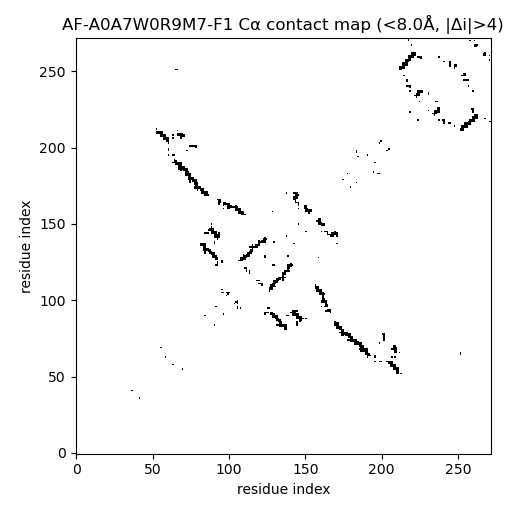 1.00 98.25 89 GLY A N 1
ATOM 638 C CA . GLY A 1 89 ? 21.359 3.075 -20.585 1.00 98.25 89 GLY A CA 1
ATOM 639 C C . GLY A 1 89 ? 20.672 3.482 -21.877 1.00 98.25 89 GLY A C 1
ATOM 640 O O . GLY A 1 89 ? 20.270 4.633 -22.027 1.00 98.25 89 GLY A O 1
ATOM 641 N N . TYR A 1 90 ? 20.573 2.554 -22.829 1.00 98.50 90 TYR A N 1
ATOM 642 C CA . TYR A 1 90 ? 20.081 2.826 -24.177 1.00 98.50 90 TYR A CA 1
ATOM 643 C C . TYR A 1 90 ? 18.987 1.837 -24.574 1.00 98.50 90 TYR A C 1
ATOM 645 O O . TYR A 1 90 ? 19.229 0.633 -24.660 1.00 98.50 90 TYR A O 1
ATOM 653 N N . ALA A 1 91 ? 17.784 2.352 -24.833 1.00 98.62 91 ALA A N 1
ATOM 654 C CA . ALA A 1 91 ? 16.712 1.603 -25.470 1.00 98.62 91 ALA A CA 1
ATOM 655 C C . ALA A 1 91 ? 17.090 1.339 -26.932 1.00 98.62 91 ALA A C 1
ATOM 657 O O . ALA A 1 91 ? 17.442 2.267 -27.668 1.00 98.62 91 ALA A O 1
ATOM 658 N N . VAL A 1 92 ? 17.032 0.071 -27.327 1.00 98.69 92 VAL A N 1
ATOM 659 C CA . VAL A 1 92 ? 17.494 -0.426 -28.626 1.00 98.69 92 VAL A CA 1
ATOM 660 C C . VAL A 1 92 ? 16.475 -1.387 -29.235 1.00 98.69 92 VAL A C 1
ATOM 662 O O . VAL A 1 92 ? 15.618 -1.933 -28.534 1.00 98.69 92 VAL A O 1
ATOM 665 N N . ILE A 1 93 ? 16.613 -1.631 -30.538 1.00 98.69 93 ILE A N 1
ATOM 666 C CA . ILE A 1 93 ? 16.133 -2.863 -31.167 1.00 98.69 93 ILE A CA 1
ATOM 667 C C . ILE A 1 93 ? 17.200 -3.924 -30.895 1.00 98.69 93 ILE A C 1
ATOM 669 O O . ILE A 1 93 ? 18.340 -3.771 -31.332 1.00 98.69 93 ILE A O 1
ATOM 673 N N . ALA A 1 94 ? 16.867 -4.988 -30.166 1.00 98.62 94 ALA A N 1
ATOM 674 C CA . ALA A 1 94 ? 17.835 -5.958 -29.658 1.00 98.62 94 ALA A CA 1
ATOM 675 C C . ALA A 1 94 ? 18.716 -6.534 -30.779 1.00 98.62 94 ALA A C 1
ATOM 677 O O . ALA A 1 94 ? 19.933 -6.647 -30.632 1.00 98.62 94 ALA A O 1
ATOM 678 N N . GLU A 1 95 ? 18.113 -6.801 -31.939 1.00 98.50 95 GLU A N 1
ATOM 679 C CA . GLU A 1 95 ? 18.800 -7.304 -33.129 1.00 98.50 95 GLU A CA 1
ATOM 680 C C . GLU A 1 95 ? 19.939 -6.401 -33.632 1.00 98.50 95 GLU A C 1
ATOM 682 O O . GLU A 1 95 ? 20.904 -6.913 -34.197 1.00 98.50 95 GLU A O 1
ATOM 687 N N . ASP A 1 96 ? 19.875 -5.082 -33.424 1.00 98.31 96 ASP A N 1
ATOM 688 C CA . ASP A 1 96 ? 20.946 -4.157 -33.835 1.00 98.31 96 ASP A CA 1
ATOM 689 C C . ASP A 1 96 ? 22.208 -4.301 -32.980 1.00 98.31 96 ASP A C 1
ATOM 691 O O . ASP A 1 96 ? 23.296 -3.875 -33.369 1.00 98.31 96 ASP A O 1
ATOM 695 N N . THR A 1 97 ? 22.079 -4.945 -31.821 1.00 98.25 97 THR A N 1
ATOM 696 C CA . THR A 1 97 ? 23.202 -5.240 -30.930 1.00 98.25 97 THR A CA 1
ATOM 697 C C . THR A 1 97 ? 23.833 -6.600 -31.217 1.00 98.25 97 THR A C 1
ATOM 699 O O . THR A 1 97 ? 24.891 -6.910 -30.674 1.00 98.25 97 THR A O 1
ATOM 702 N N . PHE A 1 98 ? 23.236 -7.431 -32.079 1.00 98.06 98 PHE A N 1
ATOM 703 C CA . PHE A 1 98 ? 23.722 -8.790 -32.306 1.00 98.06 98 PHE A CA 1
ATOM 704 C C . PHE A 1 98 ? 25.141 -8.806 -32.893 1.00 98.06 98 PHE A C 1
ATOM 706 O O . PHE A 1 98 ? 25.490 -8.099 -33.848 1.00 98.06 98 PHE A O 1
ATOM 713 N N . GLY A 1 99 ? 25.982 -9.648 -32.292 1.00 95.50 99 GLY A N 1
ATOM 714 C CA . GLY A 1 99 ? 27.406 -9.734 -32.609 1.00 95.50 99 GLY A CA 1
ATOM 715 C C . GLY A 1 99 ? 28.259 -8.600 -32.036 1.00 95.50 99 GLY A C 1
ATOM 716 O O . GLY A 1 99 ? 29.448 -8.583 -32.327 1.00 95.50 99 GLY A O 1
ATOM 717 N N . ALA A 1 100 ? 27.697 -7.684 -31.235 1.00 96.69 100 ALA A N 1
ATOM 718 C CA . ALA A 1 100 ? 28.492 -6.708 -30.496 1.00 96.69 100 ALA A CA 1
ATOM 719 C C . ALA A 1 100 ? 29.515 -7.404 -29.584 1.00 96.69 100 ALA A C 1
ATOM 721 O O . ALA A 1 100 ? 29.223 -8.419 -28.948 1.00 96.69 100 ALA A O 1
ATOM 722 N N . GLY A 1 101 ? 30.710 -6.832 -29.505 1.00 95.25 101 GLY A N 1
ATOM 723 C CA . GLY A 1 101 ? 31.765 -7.261 -28.599 1.00 95.25 101 GLY A CA 1
ATOM 724 C C . GLY A 1 101 ? 32.711 -6.111 -28.267 1.00 95.25 101 GLY A C 1
ATOM 725 O O . GLY A 1 101 ? 32.759 -5.102 -28.968 1.00 95.25 101 GLY A O 1
ATOM 726 N N . ARG A 1 102 ? 33.544 -6.275 -27.232 1.00 92.62 102 ARG A N 1
ATOM 727 C CA . ARG A 1 102 ? 34.526 -5.244 -26.823 1.00 92.62 102 ARG A CA 1
ATOM 728 C C . ARG A 1 102 ? 35.518 -4.853 -27.927 1.00 92.62 102 ARG A C 1
ATOM 730 O O . ARG A 1 102 ? 36.031 -3.741 -27.907 1.00 92.62 102 ARG A O 1
ATOM 737 N N . TYR A 1 103 ? 35.784 -5.758 -28.868 1.00 92.06 103 TYR A N 1
ATOM 738 C CA . TYR A 1 103 ? 36.687 -5.532 -30.001 1.00 92.06 103 TYR A CA 1
ATOM 739 C C . TYR A 1 103 ? 35.956 -5.262 -31.329 1.00 92.06 103 TYR A C 1
ATOM 741 O O . TYR A 1 103 ? 36.602 -4.859 -32.290 1.00 92.06 103 TYR A O 1
ATOM 749 N N . ASP A 1 104 ? 34.635 -5.465 -31.378 1.00 94.38 104 ASP A N 1
ATOM 750 C CA . ASP A 1 104 ? 33.773 -5.222 -32.545 1.00 94.38 104 ASP A CA 1
ATOM 751 C C . ASP A 1 104 ? 32.439 -4.634 -32.061 1.00 94.38 104 ASP A C 1
ATOM 753 O O . ASP A 1 104 ? 31.427 -5.322 -31.908 1.00 94.38 104 ASP A O 1
ATOM 757 N N . ALA A 1 105 ? 32.478 -3.356 -31.682 1.00 96.50 105 ALA A N 1
ATOM 758 C CA . ALA A 1 105 ? 31.320 -2.669 -31.127 1.00 96.50 105 ALA A CA 1
ATOM 759 C C . ALA A 1 105 ? 30.314 -2.320 -32.230 1.00 96.50 105 ALA A C 1
ATOM 761 O O . ALA A 1 105 ? 30.686 -1.830 -33.299 1.00 96.50 105 ALA A O 1
ATOM 762 N N . ARG A 1 106 ? 29.020 -2.485 -31.944 1.00 97.69 106 ARG A N 1
ATOM 763 C CA . ARG A 1 106 ? 27.961 -1.938 -32.804 1.00 97.69 106 ARG A CA 1
ATOM 764 C C . ARG A 1 106 ? 27.818 -0.449 -32.528 1.00 97.69 106 ARG A C 1
ATOM 766 O O . ARG A 1 106 ? 27.870 -0.044 -31.373 1.00 97.69 106 ARG A O 1
ATOM 773 N N . ILE A 1 107 ? 27.656 0.359 -33.572 1.00 97.31 107 ILE A N 1
ATOM 774 C CA . ILE A 1 107 ? 27.442 1.803 -33.433 1.00 97.31 107 ILE A CA 1
ATOM 775 C C . ILE A 1 107 ? 25.978 2.092 -33.733 1.00 97.31 107 ILE A C 1
ATOM 777 O O . ILE A 1 107 ? 25.506 1.775 -34.824 1.00 97.31 107 ILE A O 1
ATOM 781 N N . LEU A 1 108 ? 25.285 2.686 -32.766 1.00 98.25 108 LEU A N 1
ATOM 782 C CA . LEU A 1 108 ? 23.903 3.136 -32.892 1.00 98.25 108 LEU A CA 1
ATOM 783 C C . LEU A 1 108 ? 23.838 4.650 -32.724 1.00 98.25 108 LEU A C 1
ATOM 785 O O . LEU A 1 108 ? 24.569 5.224 -31.917 1.00 98.25 108 LEU A O 1
ATOM 789 N N . ARG A 1 109 ? 22.941 5.299 -33.462 1.00 98.12 109 ARG A N 1
ATOM 790 C CA . ARG A 1 109 ? 22.728 6.743 -33.356 1.00 98.12 109 ARG A CA 1
ATOM 791 C C . ARG A 1 109 ? 21.697 7.061 -32.276 1.00 98.12 109 ARG A C 1
ATOM 793 O O . ARG A 1 109 ? 20.535 6.685 -32.394 1.00 98.12 109 ARG A O 1
ATOM 800 N N . CYS A 1 110 ? 22.090 7.819 -31.263 1.00 97.94 110 CYS A N 1
ATOM 801 C CA . CYS A 1 110 ? 21.218 8.315 -30.205 1.00 97.94 110 CYS A CA 1
ATOM 802 C C . CYS A 1 110 ? 20.314 9.440 -30.725 1.00 97.94 110 CYS A C 1
ATOM 804 O O . CYS A 1 110 ? 20.782 10.544 -30.988 1.00 97.94 110 CYS A O 1
ATOM 806 N N . ILE A 1 111 ? 19.012 9.188 -30.855 1.00 97.88 111 ILE A N 1
ATOM 807 C CA . ILE A 1 111 ? 18.081 10.147 -31.480 1.00 97.88 111 ILE A CA 1
ATOM 808 C C . ILE A 1 111 ? 17.276 10.996 -30.489 1.00 97.88 111 ILE A C 1
ATOM 810 O O . ILE A 1 111 ? 16.674 11.996 -30.893 1.00 97.88 111 ILE A O 1
ATOM 814 N N . GLU A 1 112 ? 17.236 10.587 -29.221 1.00 97.69 112 GLU A N 1
ATOM 815 C CA . GLU A 1 112 ? 16.493 11.223 -28.128 1.00 97.69 112 GLU A CA 1
ATOM 816 C C . GLU A 1 112 ? 17.101 10.811 -26.775 1.00 97.69 112 GLU A C 1
ATOM 818 O O . GLU A 1 112 ? 17.844 9.827 -26.689 1.00 97.69 112 GLU A O 1
ATOM 823 N N . LYS A 1 113 ? 16.769 11.562 -25.720 1.00 97.25 113 LYS A N 1
ATOM 824 C CA . LYS A 1 113 ? 16.988 11.183 -24.321 1.00 97.25 113 LYS A CA 1
ATOM 825 C C . LYS A 1 113 ? 15.660 11.227 -23.571 1.00 97.25 113 LYS A C 1
ATOM 827 O O . LYS A 1 113 ? 14.955 12.229 -23.679 1.00 97.25 113 LYS A O 1
ATOM 832 N N . VAL A 1 114 ? 15.339 10.186 -22.809 1.00 96.94 114 VAL A N 1
ATOM 833 C CA . VAL A 1 114 ? 14.082 10.071 -22.058 1.00 96.94 114 VAL A CA 1
ATOM 834 C C . VAL A 1 114 ? 14.372 9.744 -20.596 1.00 96.94 114 VAL A C 1
ATOM 836 O O . VAL A 1 114 ? 14.869 8.669 -20.258 1.00 96.94 114 VAL A O 1
ATOM 839 N N . TYR A 1 115 ? 14.016 10.673 -19.714 1.00 95.31 115 TYR A N 1
ATOM 840 C CA . TYR A 1 115 ? 14.120 10.502 -18.266 1.00 95.31 115 TYR A CA 1
ATOM 841 C C . TYR A 1 115 ? 12.791 10.066 -17.642 1.00 95.31 115 TYR A C 1
ATOM 843 O O . TYR A 1 115 ? 11.717 10.187 -18.233 1.00 95.31 115 TYR A O 1
ATOM 851 N N . THR A 1 116 ? 12.850 9.573 -16.408 1.00 90.12 116 THR A N 1
ATOM 852 C CA . THR A 1 116 ? 11.667 9.159 -15.647 1.00 90.12 116 THR A CA 1
ATOM 853 C C . THR A 1 116 ? 10.672 10.313 -15.516 1.00 90.12 116 THR A C 1
ATOM 855 O O . THR A 1 116 ? 11.029 11.420 -15.118 1.00 90.12 116 THR A O 1
ATOM 858 N N . GLY A 1 117 ? 9.412 10.050 -15.868 1.00 90.88 117 GLY A N 1
ATOM 859 C CA . GLY A 1 117 ? 8.350 11.060 -15.923 1.00 90.88 117 GLY A CA 1
ATOM 860 C C . GLY A 1 117 ? 8.201 11.763 -17.279 1.00 90.88 117 GLY A C 1
ATOM 861 O O . GLY A 1 117 ? 7.258 12.532 -17.446 1.00 90.88 117 GLY A O 1
ATOM 862 N N . GLN A 1 118 ? 9.075 11.489 -18.252 1.00 94.69 118 GLN A N 1
ATOM 863 C CA . GLN A 1 118 ? 8.946 11.967 -19.631 1.00 94.69 118 GLN A CA 1
ATOM 864 C C . GLN A 1 118 ? 8.341 10.888 -20.534 1.00 94.69 118 GLN A C 1
ATOM 866 O O . GLN A 1 118 ? 8.453 9.692 -20.265 1.00 94.69 118 GLN A O 1
ATOM 871 N N . ILE A 1 119 ? 7.698 11.323 -21.617 1.00 94.31 119 ILE A N 1
ATOM 872 C CA . ILE A 1 119 ? 7.147 10.441 -22.649 1.00 94.31 119 ILE A CA 1
ATOM 873 C C . ILE A 1 119 ? 8.077 10.515 -23.865 1.00 94.31 119 ILE A C 1
ATOM 875 O O . ILE A 1 119 ? 8.337 11.630 -24.324 1.00 94.31 119 ILE A O 1
ATOM 879 N N . PRO A 1 120 ? 8.559 9.375 -24.397 1.00 95.31 120 PRO A N 1
ATOM 880 C CA . PRO A 1 120 ? 9.310 9.361 -25.646 1.00 95.31 120 PRO A CA 1
ATOM 881 C C . PRO A 1 120 ? 8.522 10.006 -26.788 1.00 95.31 120 PRO A C 1
ATOM 883 O O . PRO A 1 120 ? 7.349 9.689 -26.994 1.00 95.31 120 PRO A O 1
ATOM 886 N N . THR A 1 121 ? 9.161 10.895 -27.544 1.00 97.00 121 THR A N 1
ATOM 887 C CA . THR A 1 121 ? 8.534 11.597 -28.675 1.00 97.00 121 THR A CA 1
ATOM 888 C C . THR A 1 121 ? 8.932 11.017 -30.025 1.00 97.00 121 THR A C 1
ATOM 890 O O . THR A 1 121 ? 8.247 11.256 -31.023 1.00 97.00 121 THR A O 1
ATOM 893 N N . ARG A 1 122 ? 10.016 10.234 -30.077 1.00 96.56 122 ARG A N 1
ATOM 894 C CA . ARG A 1 122 ? 10.508 9.596 -31.299 1.00 96.56 122 ARG A CA 1
ATOM 895 C C . ARG A 1 122 ? 10.252 8.091 -31.285 1.00 96.56 122 ARG A C 1
ATOM 897 O O . ARG A 1 122 ? 10.276 7.433 -30.249 1.00 96.56 122 ARG A O 1
ATOM 904 N N . THR A 1 123 ? 10.002 7.546 -32.472 1.00 96.38 123 THR A N 1
ATOM 905 C CA . THR A 1 123 ? 9.964 6.097 -32.708 1.00 96.38 123 THR A CA 1
ATOM 906 C C . THR A 1 123 ? 11.347 5.629 -33.128 1.00 96.38 123 THR A C 1
ATOM 908 O O . THR A 1 123 ? 11.980 6.269 -33.966 1.00 96.38 123 THR A O 1
ATOM 911 N N . LEU A 1 124 ? 11.790 4.517 -32.552 1.00 95.56 124 LEU A N 1
ATOM 912 C CA . LEU A 1 124 ? 13.085 3.924 -32.823 1.00 95.56 124 LEU A CA 1
ATOM 913 C C . LEU A 1 124 ? 13.073 3.115 -34.124 1.00 95.56 124 LEU A C 1
ATOM 915 O O . LEU A 1 124 ? 12.207 2.257 -34.311 1.00 95.56 124 LEU A O 1
ATOM 919 N N . SER A 1 125 ? 14.050 3.365 -34.996 1.00 97.19 125 SER A N 1
ATOM 920 C CA . SER A 1 125 ? 14.309 2.577 -36.206 1.00 97.19 125 SER A CA 1
ATOM 921 C C . SER A 1 125 ? 15.640 1.819 -36.115 1.00 97.19 125 SER A C 1
ATOM 923 O O . SER A 1 125 ? 16.425 2.006 -35.188 1.00 97.19 125 SER A O 1
ATOM 925 N N . ARG A 1 126 ? 15.903 0.943 -37.095 1.00 97.69 126 ARG A N 1
ATOM 926 C CA . ARG A 1 126 ? 17.150 0.161 -37.180 1.00 97.69 126 ARG A CA 1
ATOM 927 C C . ARG A 1 126 ? 18.383 1.070 -37.181 1.00 97.69 126 ARG A C 1
ATOM 929 O O . ARG A 1 126 ? 18.437 2.027 -37.951 1.00 97.69 126 ARG A O 1
ATOM 936 N N . GLY A 1 127 ? 19.382 0.730 -36.371 1.00 97.50 127 GLY A N 1
ATOM 937 C CA . GLY A 1 127 ? 20.632 1.483 -36.222 1.00 97.50 127 GLY A CA 1
ATOM 938 C C . GLY A 1 127 ? 20.528 2.709 -35.308 1.00 97.50 127 GLY A C 1
ATOM 939 O O . GLY A 1 127 ? 21.488 3.474 -35.202 1.00 97.50 127 GLY A O 1
ATOM 940 N N . GLU A 1 128 ? 19.390 2.915 -34.647 1.00 98.38 128 GLU A N 1
ATOM 941 C CA . GLU A 1 128 ? 19.166 4.012 -33.708 1.00 98.38 128 GLU A CA 1
ATOM 942 C C . GLU A 1 128 ? 19.093 3.488 -32.265 1.00 98.38 128 GLU A C 1
ATOM 944 O O . GLU A 1 128 ? 18.791 2.322 -32.008 1.00 98.38 128 GLU A O 1
ATOM 949 N N . CYS A 1 129 ? 19.336 4.370 -31.299 1.00 98.50 129 CYS A N 1
ATOM 950 C CA . CYS A 1 129 ? 19.067 4.131 -29.884 1.00 98.50 129 CYS A CA 1
ATOM 951 C C . CYS A 1 129 ? 18.464 5.380 -29.222 1.00 98.50 129 CYS A C 1
ATOM 953 O O . CYS A 1 129 ? 18.554 6.493 -29.747 1.00 98.50 129 CYS A O 1
ATOM 955 N N . ILE A 1 130 ? 17.869 5.215 -28.043 1.00 98.50 130 ILE A N 1
ATOM 956 C CA . ILE A 1 130 ? 17.409 6.327 -27.198 1.00 98.50 130 ILE A CA 1
ATOM 957 C C . ILE A 1 130 ? 18.042 6.173 -25.822 1.00 98.50 130 ILE A C 1
ATOM 959 O O . ILE A 1 130 ? 17.911 5.121 -25.203 1.00 98.50 130 ILE A O 1
ATOM 963 N N . GLU A 1 131 ? 18.729 7.209 -25.344 1.00 98.25 131 GLU A N 1
ATOM 964 C CA . GLU A 1 131 ? 19.248 7.232 -23.972 1.00 98.25 131 GLU A CA 1
ATOM 965 C C . GLU A 1 131 ? 18.055 7.242 -23.009 1.00 98.25 131 GLU A C 1
ATOM 967 O O . GLU A 1 131 ? 17.167 8.086 -23.131 1.00 98.25 131 GLU A O 1
ATOM 972 N N . ILE A 1 132 ? 18.000 6.288 -22.086 1.00 98.44 132 ILE A N 1
ATOM 973 C CA . ILE A 1 132 ? 16.837 6.047 -21.237 1.00 98.44 132 ILE A CA 1
ATOM 974 C C . ILE A 1 132 ? 17.255 5.817 -19.785 1.00 98.44 132 ILE A C 1
ATOM 976 O O . ILE A 1 132 ? 18.224 5.109 -19.508 1.00 98.44 132 ILE A O 1
ATOM 980 N N . ALA A 1 133 ? 16.514 6.421 -18.856 1.00 98.12 133 ALA A N 1
ATOM 981 C CA . ALA A 1 133 ? 16.692 6.208 -17.422 1.00 98.12 133 ALA A CA 1
ATOM 982 C C . ALA A 1 133 ? 15.763 5.110 -16.880 1.00 98.12 133 ALA A C 1
ATOM 984 O O . ALA A 1 133 ? 14.676 4.854 -17.406 1.00 98.12 133 ALA A O 1
ATOM 985 N N . THR A 1 134 ? 16.155 4.505 -15.766 1.00 97.56 134 THR A N 1
ATOM 986 C CA . THR A 1 134 ? 15.403 3.473 -15.057 1.00 97.56 134 THR A CA 1
ATOM 987 C C . THR A 1 134 ? 14.004 3.968 -14.695 1.00 97.56 134 THR A C 1
ATOM 989 O O . THR A 1 134 ? 13.814 4.994 -14.041 1.00 97.56 134 THR A O 1
ATOM 992 N N . GLY A 1 135 ? 12.993 3.198 -15.089 1.00 96.75 135 GLY A N 1
ATOM 993 C CA . GLY A 1 135 ? 11.587 3.515 -14.864 1.00 96.75 135 GLY A CA 1
ATOM 994 C C . GLY A 1 135 ? 10.950 4.406 -15.930 1.00 96.75 135 GLY A C 1
ATOM 995 O O . GLY A 1 135 ? 9.727 4.547 -15.912 1.00 96.75 135 GLY A O 1
ATOM 996 N N . ALA A 1 136 ? 11.719 4.960 -16.872 1.00 97.62 136 ALA A N 1
ATOM 997 C CA . ALA A 1 136 ? 11.154 5.683 -18.005 1.00 97.62 136 ALA A CA 1
ATOM 998 C C . ALA A 1 136 ? 10.387 4.732 -18.952 1.00 97.62 136 ALA A C 1
ATOM 1000 O O . ALA A 1 136 ? 10.770 3.561 -19.079 1.00 97.62 136 ALA A O 1
ATOM 1001 N N . PRO A 1 137 ? 9.308 5.200 -19.609 1.00 97.88 137 PRO A N 1
ATOM 1002 C CA . PRO A 1 137 ? 8.561 4.403 -20.579 1.00 97.88 137 PRO A CA 1
ATOM 1003 C C . PRO A 1 137 ? 9.437 3.961 -21.755 1.00 97.88 137 PRO A C 1
ATOM 1005 O O . PRO A 1 137 ? 10.202 4.759 -22.296 1.00 97.88 137 PRO A O 1
ATOM 1008 N N . MET A 1 138 ? 9.285 2.709 -22.187 1.00 97.94 138 MET A N 1
ATOM 1009 C CA . MET A 1 138 ? 9.958 2.209 -23.385 1.00 97.94 138 MET A CA 1
ATOM 1010 C C . MET A 1 138 ? 9.466 2.964 -24.633 1.00 97.94 138 MET A C 1
ATOM 1012 O O . MET A 1 138 ? 8.251 3.076 -24.831 1.00 97.94 138 MET A O 1
ATOM 1016 N N . PRO A 1 139 ? 10.371 3.470 -25.492 1.00 97.56 139 PRO A N 1
ATOM 1017 C CA . PRO A 1 139 ? 9.993 4.120 -26.739 1.00 97.56 139 PRO A CA 1
ATOM 1018 C C . PRO A 1 139 ? 9.422 3.111 -27.735 1.00 97.56 139 PRO A C 1
ATOM 1020 O O . PRO A 1 139 ? 9.797 1.938 -27.755 1.00 97.56 139 PRO A O 1
ATOM 1023 N N . GLN A 1 140 ? 8.533 3.582 -28.609 1.00 97.38 140 GLN A N 1
ATOM 1024 C CA . GLN A 1 140 ? 7.997 2.757 -29.686 1.00 97.38 140 GLN A CA 1
ATOM 1025 C C . GLN A 1 140 ? 9.137 2.249 -30.580 1.00 97.38 140 GLN A C 1
ATOM 1027 O O . GLN A 1 140 ? 10.013 3.019 -30.962 1.00 97.38 140 GLN A O 1
ATOM 1032 N N . GLY A 1 141 ? 9.112 0.961 -30.925 1.00 96.69 141 GLY A N 1
ATOM 1033 C CA . GLY A 1 141 ? 10.135 0.310 -31.751 1.00 96.69 141 GLY A CA 1
ATOM 1034 C C . GLY A 1 141 ? 11.260 -0.347 -30.948 1.00 96.69 141 GLY A C 1
ATOM 1035 O O . GLY A 1 141 ? 11.810 -1.333 -31.420 1.00 96.69 141 GLY A O 1
ATOM 1036 N N . ALA A 1 142 ? 11.550 0.115 -29.727 1.00 98.00 142 ALA A N 1
ATOM 1037 C CA . ALA A 1 142 ? 12.522 -0.545 -28.858 1.00 98.00 142 ALA A CA 1
ATOM 1038 C C . ALA A 1 142 ? 11.927 -1.781 -28.176 1.00 98.00 142 ALA A C 1
ATOM 1040 O O . ALA A 1 142 ? 10.770 -1.782 -27.750 1.00 98.00 142 ALA A O 1
ATOM 1041 N N . ASP A 1 143 ? 12.745 -2.814 -28.007 1.00 98.19 143 ASP A N 1
ATOM 1042 C CA . ASP A 1 143 ? 12.357 -4.054 -27.334 1.00 98.19 143 ASP A CA 1
ATOM 1043 C C . ASP A 1 143 ? 13.345 -4.493 -26.243 1.00 98.19 143 ASP A C 1
ATOM 1045 O O . ASP A 1 143 ? 13.020 -5.415 -25.496 1.00 98.19 143 ASP A O 1
ATOM 1049 N N . ALA A 1 144 ? 14.493 -3.827 -26.087 1.00 98.62 144 ALA A N 1
ATOM 1050 C CA . ALA A 1 144 ? 15.487 -4.111 -25.052 1.00 98.62 144 ALA A CA 1
ATOM 1051 C C . ALA A 1 144 ? 16.215 -2.840 -24.577 1.00 98.62 144 ALA A C 1
ATOM 1053 O O . ALA A 1 144 ? 16.152 -1.793 -25.224 1.00 98.62 144 ALA A O 1
ATOM 1054 N N . VAL A 1 145 ? 16.925 -2.939 -23.446 1.00 98.75 145 VAL A N 1
ATOM 1055 C CA . VAL A 1 145 ? 17.803 -1.873 -22.933 1.00 98.75 145 VAL A CA 1
ATOM 1056 C C . VAL A 1 145 ? 19.218 -2.411 -22.717 1.00 98.75 145 VAL A C 1
ATOM 1058 O O . VAL A 1 145 ? 19.426 -3.356 -21.950 1.00 98.75 145 VAL A O 1
ATOM 1061 N N . VAL A 1 146 ? 20.204 -1.789 -23.364 1.00 98.62 146 VAL A N 1
ATOM 1062 C CA . VAL A 1 146 ? 21.628 -1.994 -23.061 1.00 98.62 146 VAL A CA 1
ATOM 1063 C C . VAL A 1 146 ? 21.994 -1.103 -21.882 1.00 98.62 146 VAL A C 1
ATOM 1065 O O . VAL A 1 146 ? 21.689 0.085 -21.904 1.00 98.62 146 VAL A O 1
ATOM 1068 N N . MET A 1 147 ? 22.646 -1.666 -20.868 1.00 98.56 147 MET A N 1
ATOM 1069 C CA . MET A 1 147 ? 23.131 -0.918 -19.706 1.00 98.56 147 MET A CA 1
ATOM 1070 C C . MET A 1 147 ? 24.181 0.125 -20.105 1.00 98.56 147 MET A C 1
ATOM 1072 O O . MET A 1 147 ? 25.001 -0.130 -20.990 1.00 98.56 147 MET A O 1
ATOM 1076 N N . VAL A 1 148 ? 24.195 1.280 -19.436 1.00 97.88 148 VAL A N 1
ATOM 1077 C CA . VAL A 1 148 ? 25.171 2.346 -19.716 1.00 97.88 148 VAL A CA 1
ATOM 1078 C C . VAL A 1 148 ? 26.618 1.855 -19.573 1.00 97.88 148 VAL A C 1
ATOM 1080 O O . VAL A 1 148 ? 27.470 2.230 -20.376 1.00 97.88 148 VAL A O 1
ATOM 1083 N N . GLU A 1 149 ? 26.881 0.942 -18.636 1.00 98.00 149 GLU A N 1
ATOM 1084 C CA . GLU A 1 149 ? 28.190 0.321 -18.391 1.00 98.00 149 GLU A CA 1
ATOM 1085 C C . GLU A 1 149 ? 2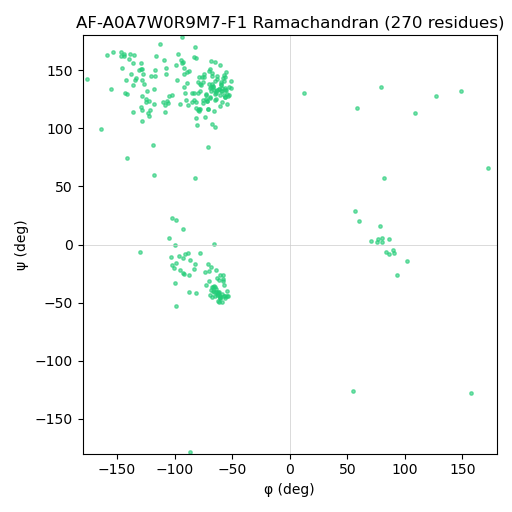8.697 -0.525 -19.572 1.00 98.00 149 GLU A C 1
ATOM 1087 O O . GLU A 1 149 ? 29.900 -0.750 -19.707 1.00 98.00 149 GLU A O 1
ATOM 1092 N N . GLU A 1 150 ? 27.794 -0.974 -20.447 1.00 97.88 150 GLU A N 1
ATOM 1093 C CA . GLU A 1 150 ? 28.091 -1.788 -21.631 1.00 97.88 150 GLU A CA 1
ATOM 1094 C C . GLU A 1 150 ? 28.074 -0.963 -22.929 1.00 97.88 150 GLU A C 1
ATOM 1096 O O . GLU A 1 150 ? 27.911 -1.495 -24.035 1.00 97.88 150 GLU A O 1
ATOM 1101 N N . SER A 1 151 ? 28.271 0.351 -22.799 1.00 97.19 151 SER A N 1
ATOM 1102 C CA . SER A 1 151 ? 28.255 1.300 -23.907 1.00 97.19 151 SER A CA 1
ATOM 1103 C C . SER A 1 151 ? 29.269 2.438 -23.743 1.00 97.19 151 SER A C 1
ATOM 1105 O O . SER A 1 151 ? 29.765 2.703 -22.651 1.00 97.19 151 SER A O 1
ATOM 1107 N N . GLU A 1 152 ? 29.584 3.133 -24.834 1.00 97.25 152 GLU A N 1
ATOM 1108 C CA . GLU A 1 152 ? 30.441 4.324 -24.835 1.00 97.25 152 GLU A CA 1
ATOM 1109 C C . GLU A 1 152 ? 29.925 5.333 -25.865 1.00 97.25 152 GLU A C 1
ATOM 1111 O O . GLU A 1 152 ? 29.718 4.993 -27.028 1.00 97.25 152 GLU A O 1
ATOM 1116 N N . ARG A 1 153 ? 29.753 6.600 -25.475 1.00 95.75 153 ARG A N 1
ATOM 1117 C CA . ARG A 1 153 ? 29.418 7.678 -26.416 1.00 95.75 153 ARG A CA 1
ATOM 1118 C C . ARG A 1 153 ? 30.683 8.176 -27.112 1.00 95.75 153 ARG A C 1
ATOM 1120 O O . ARG A 1 153 ? 31.602 8.654 -26.451 1.00 95.75 153 ARG A O 1
ATOM 1127 N N . VAL A 1 154 ? 30.710 8.128 -28.441 1.00 89.06 154 VAL A N 1
ATOM 1128 C CA . VAL A 1 154 ? 31.910 8.382 -29.254 1.00 89.06 154 VAL A CA 1
ATOM 1129 C C . VAL A 1 154 ? 31.738 9.592 -30.162 1.00 89.06 154 VAL A C 1
ATOM 1131 O O . VAL A 1 154 ? 31.859 9.515 -31.378 1.00 89.06 154 VAL A O 1
ATOM 1134 N N . GLY A 1 155 ? 31.496 10.745 -29.538 1.00 81.19 155 GLY A N 1
ATOM 1135 C CA . GLY A 1 155 ? 31.321 12.022 -30.230 1.00 81.19 155 GLY A CA 1
ATOM 1136 C C . GLY A 1 155 ? 29.922 12.192 -30.830 1.00 81.19 155 GLY A C 1
ATOM 1137 O O . GLY A 1 155 ? 29.358 11.283 -31.429 1.00 81.19 155 GLY A O 1
ATOM 1138 N N . GLY A 1 156 ? 29.346 13.383 -30.646 1.00 88.94 156 GLY A N 1
ATOM 1139 C CA . GLY A 1 156 ? 27.983 13.680 -31.087 1.00 88.94 156 GLY A CA 1
ATOM 1140 C C . GLY A 1 156 ? 26.958 12.687 -30.527 1.00 88.94 156 GLY A C 1
ATOM 1141 O O . GLY A 1 156 ? 26.879 12.460 -29.313 1.00 88.94 156 GLY A O 1
ATOM 1142 N N . ASP A 1 157 ? 26.195 12.095 -31.439 1.00 94.56 157 ASP A N 1
ATOM 1143 C CA . ASP A 1 157 ? 25.082 11.204 -31.130 1.00 94.56 157 ASP A CA 1
ATOM 1144 C C . ASP A 1 157 ? 25.433 9.714 -31.247 1.00 94.56 157 ASP A C 1
ATOM 1146 O O . ASP A 1 157 ? 24.579 8.883 -30.969 1.00 94.56 157 ASP A O 1
ATOM 1150 N N . ASP A 1 158 ? 26.664 9.345 -31.604 1.00 97.50 158 ASP A N 1
ATOM 1151 C CA . ASP A 1 158 ? 27.014 7.943 -31.854 1.00 97.50 158 ASP A CA 1
ATOM 1152 C C . ASP A 1 158 ? 27.384 7.201 -30.560 1.00 97.50 158 ASP A C 1
ATOM 1154 O O . ASP A 1 158 ? 28.214 7.655 -29.763 1.00 97.50 158 ASP A O 1
ATOM 1158 N N . ILE A 1 159 ? 26.773 6.031 -30.360 1.00 98.12 159 ILE A N 1
ATOM 1159 C CA . ILE A 1 159 ? 26.939 5.164 -29.191 1.00 98.12 159 ILE A CA 1
ATOM 1160 C C . ILE A 1 159 ? 27.517 3.827 -29.629 1.00 98.12 159 ILE A C 1
ATOM 1162 O O . ILE A 1 159 ? 26.905 3.104 -30.414 1.00 98.12 159 ILE A O 1
ATOM 1166 N N . ARG A 1 160 ? 28.677 3.465 -29.085 1.00 98.12 160 ARG A N 1
ATOM 1167 C CA . ARG A 1 160 ? 29.210 2.107 -29.158 1.00 98.12 160 ARG A CA 1
ATOM 1168 C C . ARG A 1 160 ? 28.497 1.222 -28.151 1.00 98.12 160 ARG A C 1
ATOM 1170 O O . ARG A 1 160 ? 28.407 1.570 -26.980 1.00 98.12 160 ARG A O 1
ATOM 1177 N N . ILE A 1 161 ? 28.056 0.062 -28.611 1.00 98.38 161 ILE A N 1
ATOM 1178 C CA . ILE A 1 161 ? 27.473 -1.016 -27.822 1.00 98.38 161 ILE A CA 1
ATOM 1179 C C . ILE A 1 161 ? 28.464 -2.176 -27.814 1.00 98.38 161 ILE A C 1
ATOM 1181 O O . ILE A 1 161 ? 28.855 -2.665 -28.878 1.00 98.38 161 ILE A O 1
ATOM 1185 N N . PHE A 1 162 ? 28.873 -2.608 -26.621 1.00 98.12 162 PHE A N 1
ATOM 1186 C CA . PHE A 1 162 ? 29.893 -3.649 -26.448 1.00 98.12 162 PHE A CA 1
ATOM 1187 C C . PHE A 1 162 ? 29.324 -5.026 -26.131 1.00 98.12 162 PHE A C 1
ATOM 1189 O O . PHE A 1 162 ? 30.017 -6.020 -26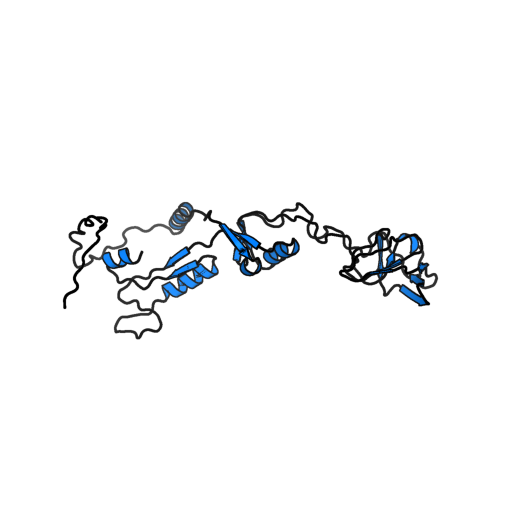.339 1.00 98.12 162 PHE A O 1
ATOM 1196 N N . THR A 1 163 ? 28.087 -5.083 -25.640 1.00 97.62 163 THR A N 1
ATOM 1197 C CA . THR A 1 163 ? 27.436 -6.325 -25.227 1.00 97.62 163 THR A CA 1
ATOM 1198 C C . THR A 1 163 ? 26.064 -6.428 -25.894 1.00 97.62 163 THR A C 1
ATOM 1200 O O . THR A 1 163 ? 25.280 -5.479 -25.809 1.00 97.62 163 THR A O 1
ATOM 1203 N N . PRO A 1 164 ? 25.755 -7.551 -26.571 1.00 97.81 164 PRO A N 1
ATOM 1204 C CA . PRO A 1 164 ? 24.450 -7.756 -27.173 1.00 97.81 164 PRO A CA 1
ATOM 1205 C C . PRO A 1 164 ? 23.390 -7.954 -26.090 1.00 97.81 164 PRO A C 1
ATOM 1207 O O . PRO A 1 164 ? 23.657 -8.543 -25.040 1.00 97.81 164 PRO A O 1
ATOM 1210 N N . VAL A 1 165 ? 22.167 -7.529 -26.382 1.00 98.50 165 VAL A N 1
ATOM 1211 C CA . VAL A 1 165 ? 20.986 -7.810 -25.560 1.00 98.50 165 VAL A CA 1
ATOM 1212 C C . VAL A 1 165 ? 19.976 -8.631 -26.348 1.00 98.50 165 VAL A C 1
ATOM 1214 O O . VAL A 1 165 ? 19.913 -8.533 -27.570 1.00 98.50 165 VAL A O 1
ATOM 1217 N N . TYR A 1 166 ? 19.188 -9.458 -25.661 1.00 98.38 166 TYR A N 1
ATOM 1218 C CA . TYR A 1 166 ? 18.074 -10.191 -26.273 1.00 98.38 166 TYR A CA 1
ATOM 1219 C C . TYR A 1 166 ? 16.745 -9.427 -26.109 1.00 98.38 166 TYR A C 1
ATOM 1221 O O . TYR A 1 166 ? 16.627 -8.594 -25.204 1.00 98.38 166 TYR A O 1
ATOM 1229 N N . PRO A 1 167 ? 15.720 -9.696 -26.944 1.00 98.31 167 PRO A N 1
ATOM 1230 C CA . PRO A 1 167 ? 14.421 -9.038 -26.816 1.00 98.31 167 PRO A CA 1
ATOM 1231 C C . PRO A 1 167 ? 13.843 -9.159 -25.401 1.00 98.31 167 PRO A C 1
ATOM 1233 O O . PRO A 1 167 ? 13.841 -10.236 -24.807 1.00 98.31 167 PRO A O 1
ATOM 1236 N N . ARG A 1 168 ? 13.311 -8.053 -24.873 1.00 97.88 168 ARG A N 1
ATOM 1237 C CA . ARG A 1 168 ? 12.789 -7.867 -23.502 1.00 97.88 168 ARG A CA 1
ATOM 1238 C C . ARG A 1 168 ? 13.838 -7.847 -22.392 1.00 97.88 168 ARG A C 1
ATOM 1240 O O . ARG A 1 168 ? 13.464 -7.711 -21.224 1.00 97.88 168 ARG A O 1
ATOM 1247 N N . GLN A 1 169 ? 15.128 -7.938 -22.708 1.00 98.56 169 GLN A N 1
ATOM 1248 C CA . GLN A 1 169 ? 16.163 -7.804 -21.693 1.00 98.56 169 GLN A CA 1
ATOM 1249 C C . GLN A 1 169 ? 16.145 -6.395 -21.091 1.00 98.56 169 GLN A C 1
ATOM 1251 O O . GLN A 1 169 ? 16.093 -5.393 -21.804 1.00 98.56 169 GLN A O 1
ATOM 1256 N N . HIS A 1 170 ? 16.170 -6.344 -19.757 1.00 98.50 170 HIS A N 1
ATOM 1257 C CA . HIS A 1 170 ? 16.085 -5.113 -18.965 1.00 98.50 170 HIS A CA 1
ATOM 1258 C C . HIS A 1 170 ? 14.827 -4.269 -19.249 1.00 98.50 170 HIS A C 1
ATOM 1260 O O . HIS A 1 170 ? 14.831 -3.055 -19.048 1.00 98.50 170 HIS A O 1
ATOM 1266 N N . VAL A 1 171 ? 13.729 -4.913 -19.662 1.00 98.31 171 VAL A N 1
ATOM 1267 C CA . VAL A 1 171 ? 12.411 -4.283 -19.804 1.00 98.31 171 VAL A CA 1
ATOM 1268 C C . VAL A 1 171 ? 11.477 -4.784 -18.704 1.00 98.31 171 VAL A C 1
ATOM 1270 O O . VAL A 1 171 ? 11.090 -5.954 -18.667 1.00 98.31 171 VAL A O 1
ATOM 1273 N N . GLY A 1 172 ? 11.080 -3.881 -17.809 1.00 97.56 172 GLY A N 1
ATOM 1274 C CA . GLY A 1 172 ? 9.997 -4.109 -16.859 1.00 97.56 172 GLY A CA 1
ATOM 1275 C C . GLY A 1 172 ? 8.662 -4.092 -17.592 1.00 97.56 172 GLY A C 1
ATOM 1276 O O . GLY A 1 172 ? 8.347 -3.119 -18.273 1.00 97.56 172 GLY A O 1
ATOM 1277 N N . ARG A 1 173 ? 7.888 -5.174 -17.482 1.00 97.06 173 ARG A N 1
ATOM 1278 C CA . ARG A 1 173 ? 6.656 -5.337 -18.261 1.00 97.06 173 ARG A CA 1
ATOM 1279 C C . ARG A 1 173 ? 5.518 -4.483 -17.699 1.00 97.06 173 ARG A C 1
ATOM 1281 O O . ARG A 1 173 ? 5.365 -4.389 -16.481 1.00 97.06 173 ARG A O 1
ATOM 1288 N N . ARG A 1 174 ? 4.674 -3.944 -18.579 1.00 97.31 174 ARG A N 1
ATOM 1289 C CA . ARG A 1 174 ? 3.333 -3.467 -18.218 1.00 97.31 174 ARG A CA 1
ATOM 1290 C C . ARG A 1 174 ? 2.591 -4.566 -17.450 1.00 97.31 174 ARG A C 1
ATOM 1292 O O . ARG A 1 174 ? 2.708 -5.739 -17.808 1.00 97.31 174 ARG A O 1
ATOM 1299 N N . ALA A 1 175 ? 1.831 -4.179 -16.426 1.00 96.88 175 ALA A N 1
ATOM 1300 C CA . ALA A 1 175 ? 1.049 -5.090 -15.582 1.00 96.88 175 ALA A CA 1
ATOM 1301 C C . ALA A 1 175 ? 1.874 -6.154 -14.832 1.00 96.88 175 ALA A C 1
ATOM 1303 O O . ALA A 1 175 ? 1.331 -7.183 -14.438 1.00 96.88 175 ALA A O 1
ATOM 1304 N N . ALA A 1 176 ? 3.187 -5.952 -14.659 1.00 96.12 176 ALA A N 1
ATOM 1305 C CA . ALA A 1 176 ? 4.032 -6.921 -13.962 1.00 96.12 176 ALA A CA 1
ATOM 1306 C C . ALA A 1 176 ? 3.640 -7.119 -12.488 1.00 96.12 176 ALA A C 1
ATOM 1308 O O . ALA A 1 176 ? 3.849 -8.216 -11.971 1.00 96.12 176 ALA A O 1
ATOM 1309 N N . ASP A 1 177 ? 3.075 -6.091 -11.844 1.00 95.50 177 ASP A N 1
ATOM 1310 C CA . ASP A 1 177 ? 2.663 -6.146 -10.441 1.00 95.50 177 ASP A CA 1
ATOM 1311 C C . ASP A 1 177 ? 1.156 -6.417 -10.315 1.00 95.50 177 ASP A C 1
ATOM 1313 O O . ASP A 1 177 ? 0.739 -7.339 -9.614 1.00 95.50 177 ASP A O 1
ATOM 1317 N N . ILE A 1 178 ? 0.328 -5.608 -10.988 1.00 97.25 178 ILE A N 1
ATOM 1318 C CA . ILE A 1 178 ? -1.139 -5.690 -10.931 1.00 97.25 178 ILE A CA 1
ATOM 1319 C C . ILE A 1 178 ? -1.704 -5.432 -12.326 1.00 97.25 178 ILE A C 1
ATOM 1321 O O . ILE A 1 178 ? -1.364 -4.431 -12.956 1.00 97.25 178 ILE A O 1
ATOM 1325 N N . ALA A 1 179 ? -2.590 -6.305 -12.798 1.00 97.88 179 ALA A N 1
ATOM 1326 C CA . ALA A 1 179 ? -3.294 -6.102 -14.061 1.00 97.88 179 ALA A CA 1
ATOM 1327 C C . ALA A 1 179 ? -4.602 -5.320 -13.870 1.00 97.88 179 ALA A C 1
ATOM 1329 O O . ALA A 1 179 ? -5.296 -5.472 -12.863 1.00 97.88 179 ALA A O 1
ATOM 1330 N N . ALA A 1 180 ? -4.989 -4.528 -14.867 1.00 97.62 180 ALA A N 1
ATOM 1331 C CA . ALA A 1 180 ? -6.306 -3.909 -14.917 1.00 97.62 180 ALA A CA 1
ATOM 1332 C C . ALA A 1 180 ? -7.405 -4.987 -14.841 1.00 97.62 180 ALA A C 1
ATOM 1334 O O . ALA A 1 180 ? -7.342 -6.020 -15.508 1.00 97.62 180 ALA A O 1
ATOM 1335 N N . GLY A 1 181 ? -8.420 -4.751 -14.010 1.00 97.44 181 GLY A N 1
ATOM 1336 C CA . GLY A 1 181 ? -9.495 -5.701 -13.722 1.00 97.44 181 GLY A CA 1
ATOM 1337 C C . GLY A 1 181 ? -9.161 -6.739 -12.645 1.00 97.44 181 GLY A C 1
ATOM 1338 O O . GLY A 1 181 ? -10.052 -7.471 -12.220 1.00 97.44 181 GLY A O 1
ATOM 1339 N N . GLN A 1 182 ? -7.921 -6.800 -12.155 1.00 97.69 182 GLN A N 1
ATOM 1340 C CA . GLN A 1 182 ? -7.554 -7.689 -11.057 1.00 97.69 182 GLN A CA 1
ATOM 1341 C C . GLN A 1 182 ? -8.121 -7.173 -9.728 1.00 97.69 182 GLN A C 1
ATOM 1343 O O . GLN A 1 182 ? -7.911 -6.016 -9.353 1.00 97.69 182 GLN A O 1
ATOM 1348 N N . THR A 1 183 ? -8.802 -8.043 -8.980 1.00 98.00 183 THR A N 1
ATOM 1349 C CA . THR A 1 183 ? -9.160 -7.767 -7.584 1.00 98.00 183 THR A CA 1
ATOM 1350 C C . THR A 1 183 ? -7.903 -7.822 -6.720 1.00 98.00 183 THR A C 1
ATOM 1352 O O . THR A 1 183 ? -7.258 -8.863 -6.612 1.00 98.00 183 THR A O 1
ATOM 1355 N N . VAL A 1 184 ? -7.549 -6.686 -6.121 1.00 97.62 184 VAL A N 1
ATOM 1356 C CA . VAL A 1 184 ? -6.356 -6.521 -5.281 1.00 97.62 184 VAL A CA 1
ATOM 1357 C C . VAL A 1 184 ? -6.659 -6.878 -3.830 1.00 97.62 184 VAL A C 1
ATOM 1359 O O . VAL A 1 184 ? -5.844 -7.524 -3.181 1.00 97.62 184 VAL A O 1
ATOM 1362 N N . LEU A 1 185 ? -7.834 -6.476 -3.333 1.00 98.25 185 LEU A N 1
ATOM 1363 C CA . LEU A 1 185 ? -8.322 -6.774 -1.983 1.00 98.25 185 LEU A CA 1
ATOM 1364 C C . LEU A 1 185 ? -9.801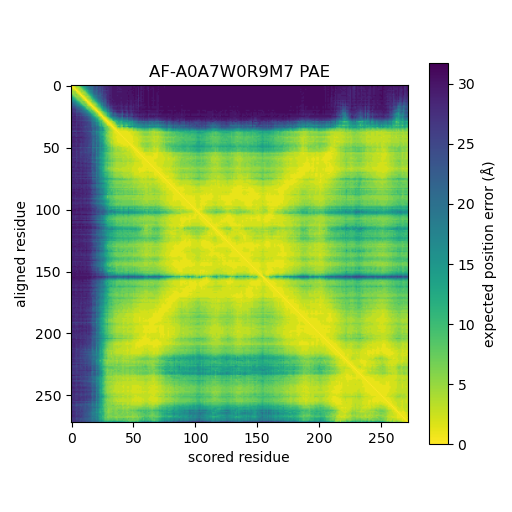 -7.151 -2.023 1.00 98.25 185 LEU A C 1
ATOM 1366 O O . LEU A 1 185 ? -10.560 -6.608 -2.830 1.00 98.25 185 LEU A O 1
ATOM 1370 N N . ALA A 1 186 ? -10.214 -8.044 -1.129 1.00 98.25 186 ALA A N 1
ATOM 1371 C CA . ALA A 1 186 ? -11.602 -8.463 -0.993 1.00 98.25 186 ALA A CA 1
ATOM 1372 C C . ALA A 1 186 ? -12.341 -7.622 0.061 1.00 98.25 186 ALA A C 1
ATOM 1374 O O . ALA A 1 186 ? -11.741 -7.059 0.978 1.00 98.25 186 ALA A O 1
ATOM 1375 N N . ALA A 1 187 ? -13.671 -7.570 -0.035 1.00 97.19 187 ALA A N 1
ATOM 1376 C CA . ALA A 1 187 ? -14.487 -7.075 1.071 1.00 97.19 187 ALA A CA 1
ATOM 1377 C C . ALA A 1 187 ? -14.248 -7.940 2.326 1.00 97.19 187 ALA A C 1
ATOM 1379 O O . ALA A 1 187 ? -14.121 -9.160 2.232 1.00 97.19 187 ALA A O 1
ATOM 1380 N N . GLY A 1 188 ? -14.173 -7.306 3.494 1.00 96.62 188 GLY A N 1
ATOM 1381 C CA . GLY A 1 188 ? -13.825 -7.944 4.765 1.00 96.62 188 GLY A CA 1
ATOM 1382 C C . GLY A 1 188 ? -12.328 -7.932 5.093 1.00 96.62 188 GLY A C 1
ATOM 1383 O O . GLY A 1 188 ? -11.950 -8.280 6.212 1.00 96.62 188 GLY A O 1
ATOM 1384 N N . ASP A 1 189 ? -11.460 -7.495 4.176 1.00 97.81 189 ASP A N 1
ATOM 1385 C CA . ASP A 1 189 ? -10.032 -7.391 4.464 1.00 97.81 189 ASP A CA 1
ATOM 1386 C C . ASP A 1 189 ? -9.725 -6.276 5.475 1.00 97.81 189 ASP A C 1
ATOM 1388 O O . ASP A 1 189 ? -10.054 -5.107 5.273 1.00 97.81 189 ASP A O 1
ATOM 1392 N N . VAL A 1 190 ? -9.014 -6.627 6.552 1.00 97.31 190 VAL A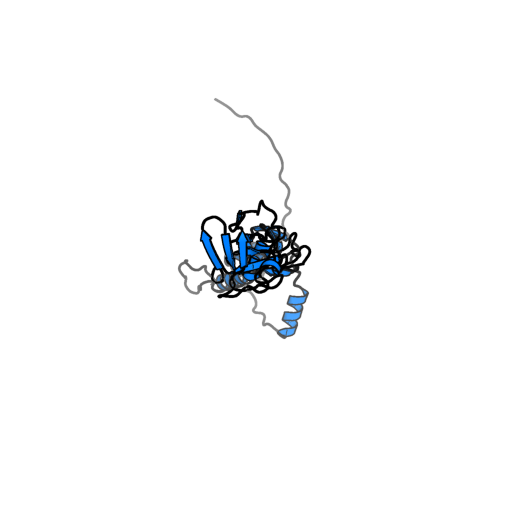 N 1
ATOM 1393 C CA . VAL A 1 190 ? -8.431 -5.656 7.492 1.00 97.31 190 VAL A CA 1
ATOM 1394 C C . VAL A 1 190 ? -7.254 -4.939 6.831 1.00 97.31 190 VAL A C 1
ATOM 1396 O O . VAL A 1 190 ? -6.297 -5.577 6.388 1.00 97.31 190 VAL A O 1
ATOM 1399 N N . LEU A 1 191 ? -7.288 -3.614 6.776 1.00 97.81 191 LEU A N 1
ATOM 1400 C CA . LEU A 1 191 ? -6.279 -2.798 6.109 1.00 97.81 191 LEU A CA 1
ATOM 1401 C C . LEU A 1 191 ? -5.043 -2.609 6.998 1.00 97.81 191 LEU A C 1
ATOM 1403 O O . LEU A 1 191 ? -5.032 -1.803 7.924 1.00 97.81 191 LEU A O 1
ATOM 1407 N N . ASN A 1 192 ? -3.979 -3.352 6.703 1.00 97.00 192 ASN A N 1
ATOM 1408 C CA . ASN A 1 192 ? -2.643 -3.139 7.263 1.00 97.00 192 ASN A CA 1
ATOM 1409 C C . ASN A 1 192 ? -1.790 -2.246 6.336 1.00 97.00 192 ASN A C 1
ATOM 1411 O O . ASN A 1 192 ? -2.236 -1.866 5.253 1.00 97.00 192 ASN A O 1
ATOM 1415 N N . ALA A 1 193 ? -0.549 -1.943 6.731 1.00 97.69 193 ALA A N 1
ATOM 1416 C CA . ALA A 1 193 ? 0.341 -1.063 5.966 1.00 97.69 193 ALA A CA 1
ATOM 1417 C C . ALA A 1 193 ? 0.527 -1.500 4.498 1.00 97.69 193 ALA A C 1
ATOM 1419 O O . ALA A 1 193 ? 0.429 -0.678 3.589 1.00 97.69 193 ALA A O 1
ATOM 1420 N N . SER A 1 194 ? 0.732 -2.796 4.246 1.00 97.56 194 SER A N 1
ATOM 1421 C CA . SER A 1 194 ? 0.919 -3.326 2.889 1.00 97.56 194 SER A CA 1
ATOM 1422 C C . SER A 1 194 ? -0.347 -3.210 2.040 1.00 97.56 194 SER A C 1
ATOM 1424 O O . SER A 1 194 ? -0.272 -2.855 0.868 1.00 97.56 194 SER A O 1
ATOM 1426 N N . ARG A 1 195 ? -1.522 -3.462 2.630 1.00 97.94 195 ARG A N 1
ATOM 1427 C CA . ARG A 1 195 ? -2.821 -3.349 1.947 1.00 97.94 195 ARG A CA 1
ATOM 1428 C C . ARG A 1 195 ? -3.161 -1.900 1.610 1.00 97.94 195 ARG A C 1
ATOM 1430 O O . ARG A 1 195 ? -3.631 -1.623 0.512 1.00 97.94 195 ARG A O 1
ATOM 1437 N N . VAL A 1 196 ? -2.852 -0.973 2.515 1.00 98.19 196 VAL A N 1
ATOM 1438 C CA . VAL A 1 196 ? -2.939 0.470 2.254 1.00 98.19 196 VAL A CA 1
ATOM 1439 C C . VAL A 1 196 ? -2.015 0.862 1.092 1.00 98.19 196 VAL A C 1
ATOM 1441 O O . VAL A 1 196 ? -2.449 1.558 0.179 1.00 98.19 196 VAL A O 1
ATOM 1444 N N . GLY A 1 197 ? -0.778 0.356 1.063 1.00 97.62 197 GLY A N 1
ATOM 1445 C CA . GLY A 1 197 ? 0.149 0.574 -0.054 1.00 97.62 197 GLY A CA 1
ATOM 1446 C C . GLY A 1 197 ? -0.361 0.025 -1.392 1.00 97.62 197 GLY A C 1
ATOM 1447 O O . GLY A 1 197 ? -0.258 0.703 -2.410 1.00 97.62 197 GLY A O 1
ATOM 1448 N N . ALA A 1 198 ? -0.971 -1.162 -1.394 1.00 97.31 198 ALA A N 1
ATOM 1449 C CA . ALA A 1 198 ? -1.547 -1.758 -2.600 1.00 97.31 198 ALA A CA 1
ATOM 1450 C C . ALA A 1 198 ? -2.709 -0.924 -3.166 1.00 97.31 198 ALA A C 1
ATOM 1452 O O . ALA A 1 198 ? -2.782 -0.706 -4.373 1.00 97.31 198 ALA A O 1
ATOM 1453 N N . LEU A 1 199 ? -3.578 -0.397 -2.297 1.00 97.94 199 LEU A N 1
ATOM 1454 C CA . LEU A 1 199 ? -4.642 0.534 -2.684 1.00 97.94 199 LEU A CA 1
ATOM 1455 C C . LEU A 1 199 ? -4.074 1.832 -3.278 1.00 97.94 199 LEU A C 1
ATOM 1457 O O . LEU A 1 199 ? -4.555 2.300 -4.308 1.00 97.94 199 LEU A O 1
ATOM 1461 N N . ALA A 1 200 ? -3.015 2.381 -2.675 1.00 97.62 200 ALA A N 1
ATOM 1462 C CA . ALA A 1 200 ? -2.336 3.560 -3.210 1.00 97.62 200 ALA A CA 1
ATOM 1463 C C . ALA A 1 200 ? -1.730 3.292 -4.599 1.00 97.62 200 ALA A C 1
ATOM 1465 O O . ALA A 1 200 ? -1.842 4.133 -5.488 1.00 97.62 200 ALA A O 1
ATOM 1466 N N . ALA A 1 201 ? -1.130 2.114 -4.806 1.00 96.62 201 ALA A N 1
ATOM 1467 C CA . ALA A 1 201 ? -0.511 1.729 -6.075 1.00 96.62 201 ALA A CA 1
ATOM 1468 C C . ALA A 1 201 ? -1.514 1.677 -7.241 1.00 96.62 201 ALA A C 1
ATOM 1470 O O . ALA A 1 201 ? -1.149 1.981 -8.374 1.00 96.62 201 ALA A O 1
ATOM 1471 N N . ILE A 1 202 ? -2.782 1.358 -6.961 1.00 97.12 202 ILE A N 1
ATOM 1472 C CA . ILE A 1 202 ? -3.875 1.393 -7.947 1.00 97.12 202 ILE A CA 1
ATOM 1473 C C . ILE A 1 202 ? -4.630 2.733 -7.974 1.00 97.12 202 ILE A C 1
ATOM 1475 O O . ILE A 1 202 ? -5.707 2.829 -8.559 1.00 97.12 202 ILE A O 1
ATOM 1479 N N . GLY A 1 203 ? -4.079 3.778 -7.348 1.00 96.19 203 GLY A N 1
ATOM 1480 C CA . GLY A 1 203 ? -4.600 5.145 -7.413 1.00 96.19 203 GLY A CA 1
ATOM 1481 C C . GLY A 1 203 ? -5.814 5.426 -6.525 1.00 96.19 203 GLY A C 1
ATOM 1482 O O . GLY A 1 203 ? -6.489 6.437 -6.722 1.00 96.19 203 GLY A O 1
ATOM 1483 N N . VAL A 1 204 ? -6.115 4.568 -5.547 1.00 97.06 204 VAL A N 1
ATOM 1484 C CA . VAL A 1 204 ? -7.229 4.798 -4.618 1.00 97.06 204 VAL A CA 1
ATOM 1485 C C . VAL A 1 204 ? -6.849 5.877 -3.604 1.00 97.06 204 VAL A C 1
ATOM 1487 O O . VAL A 1 204 ? -5.857 5.755 -2.891 1.00 97.06 204 VAL A O 1
ATOM 1490 N N . PHE A 1 205 ? -7.663 6.930 -3.511 1.00 96.00 205 PHE A N 1
ATOM 1491 C CA . PHE A 1 205 ? -7.475 8.017 -2.541 1.00 96.00 205 PHE A CA 1
ATOM 1492 C C . PHE A 1 205 ? -8.371 7.884 -1.300 1.00 96.00 205 PHE A C 1
ATOM 1494 O O . PHE A 1 205 ? -7.970 8.236 -0.191 1.00 96.00 205 PHE A O 1
ATOM 1501 N N . GLU A 1 206 ? -9.573 7.339 -1.478 1.00 97.56 206 GLU A N 1
ATOM 1502 C CA . GLU A 1 206 ? -10.552 7.088 -0.421 1.00 97.56 206 GLU 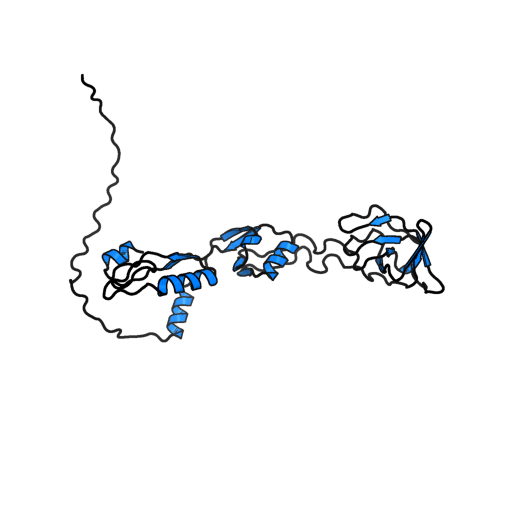A CA 1
ATOM 1503 C C . GLU A 1 206 ? -11.121 5.684 -0.584 1.00 97.56 206 GLU A C 1
ATOM 1505 O O . GLU A 1 206 ? -11.398 5.252 -1.705 1.00 97.56 206 GLU A O 1
ATOM 1510 N N . VAL A 1 207 ? -11.353 5.005 0.535 1.00 97.75 207 VAL A N 1
ATOM 1511 C CA . VAL A 1 207 ? -11.922 3.656 0.571 1.00 97.75 207 VAL A CA 1
ATOM 1512 C C . VAL A 1 207 ? -13.215 3.627 1.359 1.00 97.75 207 VAL A C 1
ATOM 1514 O O . VAL A 1 207 ? -13.362 4.330 2.358 1.00 97.75 207 VAL A O 1
ATOM 1517 N N . GLU A 1 208 ? -14.144 2.788 0.913 1.00 98.25 208 GLU A N 1
ATOM 1518 C CA . GLU A 1 208 ? -15.334 2.460 1.683 1.00 98.25 208 GLU A CA 1
ATOM 1519 C C . GLU A 1 208 ? -15.016 1.323 2.657 1.00 98.25 208 GLU A C 1
ATOM 1521 O O . GLU A 1 208 ? -14.552 0.248 2.268 1.00 98.25 208 GLU A O 1
ATOM 1526 N N . VAL A 1 209 ? -15.236 1.577 3.941 1.00 98.25 209 VAL A N 1
ATOM 1527 C CA . VAL A 1 209 ? -14.913 0.670 5.043 1.00 98.25 209 VAL A CA 1
ATOM 1528 C C . VAL A 1 209 ? -16.128 0.495 5.941 1.00 98.25 209 VAL A C 1
ATOM 1530 O O . VAL A 1 209 ? -16.986 1.372 6.012 1.00 98.25 209 VAL A O 1
ATOM 1533 N N . PHE A 1 210 ? -16.199 -0.616 6.668 1.00 98.06 210 PHE A N 1
ATOM 1534 C CA . PHE A 1 210 ? -17.215 -0.773 7.704 1.00 98.06 210 PHE A CA 1
ATOM 1535 C C . PHE A 1 210 ? -16.998 0.249 8.824 1.00 98.06 210 PHE A C 1
ATOM 1537 O O . PHE A 1 210 ? -15.859 0.551 9.220 1.00 98.06 210 PHE A O 1
ATOM 1544 N N . ALA A 1 211 ? -18.101 0.790 9.336 1.00 97.19 211 ALA A N 1
ATOM 1545 C CA . ALA A 1 211 ? -18.085 1.684 10.482 1.00 97.19 211 ALA A CA 1
ATOM 1546 C C . ALA A 1 211 ? -17.563 0.944 11.721 1.00 97.19 211 ALA A C 1
ATOM 1548 O O . ALA A 1 211 ? -17.857 -0.235 11.930 1.00 97.19 211 ALA A O 1
ATOM 1549 N N . ARG A 1 212 ? -16.790 1.633 12.566 1.00 96.12 212 ARG A N 1
ATOM 1550 C CA . ARG A 1 212 ? -16.287 1.022 13.803 1.00 96.12 212 ARG A CA 1
ATOM 1551 C C . ARG A 1 212 ? -17.445 0.732 14.774 1.00 96.12 212 ARG A C 1
ATOM 1553 O O . ARG A 1 212 ? -18.293 1.612 14.961 1.00 96.12 212 ARG A O 1
ATOM 1560 N N . PRO A 1 213 ? -17.482 -0.444 15.432 1.00 95.44 213 PRO A N 1
ATOM 1561 C CA . PRO A 1 213 ? -18.435 -0.701 16.505 1.00 95.44 213 PRO A CA 1
ATOM 1562 C C . PRO A 1 213 ? -18.223 0.295 17.638 1.00 95.44 213 PRO A C 1
ATOM 1564 O O . PRO A 1 213 ? -17.106 0.460 18.128 1.00 95.44 213 PRO A O 1
ATOM 1567 N N . ARG A 1 214 ? -19.302 0.952 18.060 1.00 95.94 214 ARG A N 1
ATOM 1568 C CA . ARG A 1 214 ? -19.301 1.816 19.240 1.00 95.94 214 ARG A CA 1
ATOM 1569 C C . ARG A 1 214 ? -19.673 0.974 20.448 1.00 95.94 214 ARG A C 1
ATOM 1571 O O . ARG A 1 214 ? -20.716 0.329 20.431 1.00 95.94 214 ARG A O 1
ATOM 1578 N N . VAL A 1 215 ? -18.824 0.973 21.467 1.00 96.75 215 VAL A N 1
ATOM 1579 C CA . VAL A 1 215 ? -18.999 0.136 22.658 1.00 96.75 215 VAL A CA 1
ATOM 1580 C C . VAL A 1 215 ? -19.048 1.044 23.875 1.00 96.75 215 VAL A C 1
ATOM 1582 O O . VAL A 1 215 ? -18.039 1.660 24.217 1.00 96.75 215 VAL A O 1
ATOM 1585 N N . ALA A 1 216 ? -20.222 1.151 24.496 1.00 96.25 216 ALA A N 1
ATOM 1586 C CA . ALA A 1 216 ? -20.374 1.859 25.759 1.00 96.25 216 ALA A CA 1
ATOM 1587 C C . ALA A 1 216 ? -19.663 1.087 26.878 1.00 96.25 216 ALA A C 1
ATOM 1589 O O . ALA A 1 216 ? -19.776 -0.138 26.956 1.00 96.25 216 ALA A O 1
ATOM 1590 N N . VAL A 1 217 ? -18.914 1.798 27.718 1.00 96.19 217 VAL A N 1
ATOM 1591 C CA . VAL A 1 217 ? -18.199 1.219 28.860 1.00 96.19 217 VAL A CA 1
ATOM 1592 C C . VAL A 1 217 ? -18.656 1.936 30.118 1.00 96.19 217 VAL A C 1
ATOM 1594 O O . VAL A 1 217 ? -18.378 3.123 30.286 1.00 96.19 217 VAL A O 1
ATOM 1597 N N . LEU A 1 218 ? -19.354 1.203 30.982 1.00 94.69 218 LEU A N 1
ATOM 1598 C CA . LEU A 1 218 ? -19.885 1.686 32.248 1.00 94.69 218 LEU A CA 1
ATOM 1599 C C . LEU A 1 218 ? -19.333 0.821 33.381 1.00 94.69 218 LEU A C 1
ATOM 1601 O O . LEU A 1 218 ? -19.514 -0.398 33.378 1.00 94.69 218 LEU A O 1
ATOM 1605 N N . SER A 1 219 ? -18.682 1.460 34.346 1.00 94.38 219 SER A N 1
ATOM 1606 C CA . SER A 1 219 ? -18.331 0.833 35.618 1.00 94.38 219 SER A CA 1
ATOM 1607 C C . SER A 1 219 ? -19.436 1.083 36.634 1.00 94.38 219 SER A C 1
ATOM 1609 O O . SER A 1 219 ? -20.070 2.137 36.625 1.00 94.38 219 SER A O 1
ATOM 1611 N N . THR A 1 220 ? -19.648 0.118 37.520 1.00 93.81 220 THR A N 1
ATOM 1612 C CA . THR A 1 220 ? -20.612 0.207 38.618 1.00 93.81 220 THR A CA 1
ATOM 1613 C C . THR A 1 220 ? -19.920 -0.110 39.931 1.00 93.81 220 THR A C 1
ATOM 1615 O O . THR A 1 220 ? -19.114 -1.041 39.986 1.00 93.81 220 THR A O 1
ATOM 1618 N N . GLY A 1 221 ? -20.232 0.660 40.970 1.00 92.75 221 GLY A N 1
ATOM 1619 C CA . GLY A 1 221 ? -19.696 0.467 42.315 1.00 92.75 221 GLY A CA 1
ATOM 1620 C C . GLY A 1 221 ? -19.566 1.786 43.065 1.00 92.75 221 GLY A C 1
ATOM 1621 O O . GLY A 1 221 ? -19.019 2.759 42.551 1.00 92.75 221 GLY A O 1
ATOM 1622 N N . ASN A 1 222 ? -20.052 1.817 44.304 1.00 92.62 222 ASN A N 1
ATOM 1623 C CA . ASN A 1 222 ? -20.019 3.019 45.148 1.00 92.62 222 ASN A CA 1
ATOM 1624 C C . ASN A 1 222 ? -18.589 3.400 45.578 1.00 92.62 222 ASN A C 1
ATOM 1626 O O . ASN A 1 222 ? -18.333 4.525 46.005 1.00 92.62 222 ASN A O 1
ATOM 1630 N N . GLU A 1 223 ? -17.664 2.446 45.498 1.00 93.94 223 GLU A N 1
ATOM 1631 C CA . GLU A 1 223 ? -16.242 2.604 45.769 1.00 93.94 223 GLU A CA 1
ATOM 1632 C C . GLU A 1 223 ? -15.457 3.179 44.584 1.00 93.94 223 GLU A C 1
ATOM 1634 O O . GLU A 1 223 ? -14.323 3.620 44.770 1.00 93.94 223 GLU A O 1
ATOM 1639 N N . ILE A 1 224 ? -16.022 3.150 43.374 1.00 95.06 224 ILE A N 1
ATOM 1640 C CA . ILE A 1 224 ? -15.294 3.436 42.140 1.00 95.06 224 ILE A CA 1
ATOM 1641 C C . ILE A 1 224 ? -15.229 4.943 41.900 1.00 95.06 224 ILE A C 1
ATOM 1643 O O . ILE A 1 224 ? -16.250 5.621 41.804 1.00 95.06 224 ILE A O 1
ATOM 1647 N N . VAL A 1 225 ? -14.013 5.466 41.751 1.00 93.38 225 VAL A N 1
ATOM 1648 C CA . VAL A 1 225 ? -13.774 6.868 41.394 1.00 93.38 225 VAL A CA 1
ATOM 1649 C C . VAL A 1 225 ? -12.833 6.997 40.205 1.00 93.38 225 VAL A C 1
ATOM 1651 O O . VAL A 1 225 ? -11.959 6.163 39.973 1.00 93.38 225 VAL A O 1
ATOM 1654 N N . GLU A 1 226 ? -12.996 8.066 39.433 1.00 92.19 226 GLU A N 1
ATOM 1655 C CA . GLU A 1 226 ? -12.155 8.318 38.266 1.00 92.19 226 GLU A CA 1
ATOM 1656 C C . GLU A 1 226 ? -10.711 8.688 38.679 1.00 92.19 226 GLU A C 1
ATOM 1658 O O . GLU A 1 226 ? -10.513 9.468 39.623 1.00 92.19 226 GLU A O 1
A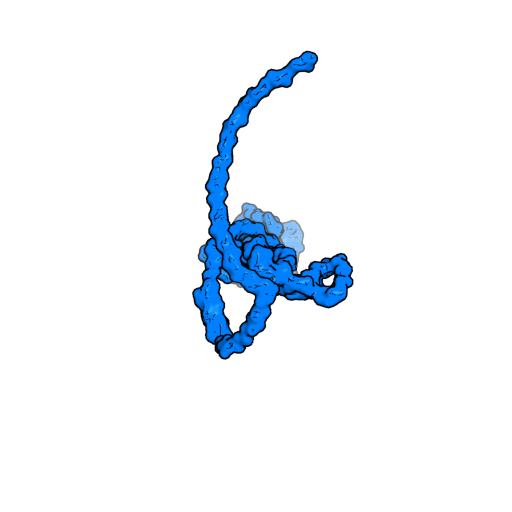TOM 1663 N N . PRO A 1 227 ? -9.678 8.162 37.990 1.00 93.62 227 PRO A N 1
ATOM 1664 C CA . PRO A 1 227 ? -8.298 8.599 38.171 1.00 93.62 227 PRO A CA 1
ATOM 1665 C C . PRO A 1 227 ? -8.137 10.122 38.069 1.00 93.62 227 PRO A C 1
ATOM 1667 O O . PRO A 1 227 ? -8.642 10.761 37.152 1.00 93.62 227 PRO A O 1
ATOM 1670 N N . GLY A 1 228 ? -7.380 10.706 39.002 1.00 93.06 228 GLY A N 1
ATOM 1671 C CA . GLY A 1 228 ? -7.146 12.155 39.082 1.00 93.06 228 GLY A CA 1
ATOM 1672 C C . GLY A 1 228 ? -7.980 12.868 40.148 1.00 93.06 228 GLY A C 1
ATOM 1673 O O . GLY A 1 228 ? -7.636 13.988 40.525 1.00 93.06 228 GLY A O 1
ATOM 1674 N N . GLN A 1 229 ? -9.009 12.214 40.692 1.00 90.75 229 GLN A N 1
ATOM 1675 C CA . GLN A 1 229 ? -9.711 12.672 41.893 1.00 90.75 229 GLN A CA 1
ATOM 1676 C C . GLN A 1 229 ? -9.035 12.136 43.167 1.00 90.75 229 GLN A C 1
ATOM 1678 O O . GLN A 1 229 ? -8.455 11.053 43.138 1.00 90.75 229 GLN A O 1
ATOM 1683 N N . PRO A 1 230 ? -9.079 12.851 44.304 1.00 94.56 230 PRO A N 1
ATOM 1684 C CA . PRO A 1 230 ? -8.575 12.315 45.564 1.00 94.56 230 PRO A CA 1
ATOM 1685 C C . PRO A 1 230 ? -9.434 11.134 46.042 1.00 94.56 230 PRO A C 1
ATOM 1687 O O . PRO A 1 230 ? -10.660 11.218 46.044 1.00 94.56 230 PRO A O 1
ATOM 1690 N N . LEU A 1 231 ? -8.791 10.057 46.504 1.00 96.75 231 LEU A N 1
ATOM 1691 C CA . LEU A 1 231 ? -9.496 8.925 47.114 1.00 96.75 231 LEU A CA 1
ATOM 1692 C C . LEU A 1 231 ? -10.014 9.286 48.509 1.00 96.75 231 LEU A C 1
ATOM 1694 O O . LEU A 1 231 ? -9.252 9.712 49.381 1.00 96.75 231 LEU A O 1
ATOM 1698 N N . GLY A 1 232 ? -11.298 9.037 48.741 1.00 95.25 232 GLY A N 1
ATOM 1699 C CA . GLY A 1 232 ? -11.885 8.943 50.069 1.00 95.25 232 GLY A CA 1
ATOM 1700 C C . GLY A 1 232 ? -11.681 7.560 50.710 1.00 95.25 232 GLY A C 1
ATOM 1701 O O . GLY A 1 232 ? -11.249 6.607 50.054 1.00 95.25 232 GLY A O 1
ATOM 1702 N N . PRO A 1 233 ? -12.003 7.410 52.008 1.00 95.62 233 PRO A N 1
ATOM 1703 C CA . PRO A 1 233 ? -11.956 6.117 52.684 1.00 95.62 233 PRO A CA 1
ATOM 1704 C C . PRO A 1 233 ? -12.830 5.070 51.980 1.00 95.62 233 PRO A C 1
ATOM 1706 O O . PRO A 1 233 ? -14.018 5.295 51.768 1.00 95.62 233 PRO A O 1
ATOM 1709 N N . GLY A 1 234 ? -12.244 3.916 51.649 1.00 94.88 234 GLY A N 1
ATOM 1710 C CA . GLY A 1 234 ? -12.948 2.809 50.993 1.00 94.88 234 GLY A CA 1
ATOM 1711 C C . GLY A 1 234 ? -13.131 2.959 49.481 1.00 94.88 234 GLY A C 1
ATOM 1712 O O . GLY A 1 234 ? -13.725 2.072 48.883 1.00 94.88 234 GLY A O 1
ATOM 1713 N N . GLN A 1 235 ? -12.616 4.032 48.870 1.00 97.12 235 GLN A N 1
ATOM 1714 C CA . GLN A 1 235 ? -12.657 4.229 47.422 1.00 97.12 235 GLN A CA 1
ATOM 1715 C C . GLN A 1 235 ? -11.411 3.676 46.727 1.00 97.12 235 GLN A C 1
ATOM 1717 O O . GLN A 1 235 ? -10.315 3.649 47.294 1.00 97.12 235 GLN A O 1
ATOM 1722 N N . ILE A 1 236 ? -11.586 3.273 45.473 1.00 96.88 236 ILE A N 1
ATOM 1723 C CA . ILE A 1 236 ? -10.534 2.805 44.574 1.00 96.88 236 ILE A CA 1
ATOM 1724 C C . ILE A 1 236 ? -10.726 3.419 43.190 1.00 96.88 236 ILE A C 1
ATOM 1726 O O . ILE A 1 236 ? -11.831 3.796 42.804 1.00 96.88 236 ILE A O 1
ATOM 1730 N N . TYR A 1 237 ? -9.643 3.508 42.424 1.00 97.25 237 TYR A N 1
ATOM 1731 C CA . TYR A 1 237 ? -9.728 4.030 41.068 1.00 97.25 237 TYR A CA 1
ATOM 1732 C C . TYR A 1 237 ? -10.352 3.031 40.100 1.00 97.25 237 TYR A C 1
ATOM 1734 O O . TYR A 1 237 ? -10.080 1.830 40.166 1.00 97.25 237 TYR A O 1
ATOM 1742 N N . ASP A 1 238 ? -11.114 3.551 39.145 1.00 96.06 238 ASP A N 1
ATOM 1743 C CA . ASP A 1 238 ? -11.588 2.776 38.009 1.00 96.06 238 ASP A CA 1
ATOM 1744 C C . ASP A 1 238 ? -10.418 2.386 37.098 1.00 96.06 238 ASP A C 1
ATOM 1746 O O . ASP A 1 238 ? -9.895 3.196 36.335 1.00 96.06 238 ASP A O 1
ATOM 1750 N N . ILE A 1 239 ? -9.989 1.129 37.175 1.00 96.19 239 ILE A N 1
ATOM 1751 C CA . ILE A 1 239 ? -8.965 0.577 36.278 1.00 96.19 239 ILE A CA 1
ATOM 1752 C C . ILE A 1 239 ? -9.577 -0.096 35.043 1.00 96.19 239 ILE A C 1
ATOM 1754 O O . ILE A 1 239 ? -8.919 -0.229 34.005 1.00 96.19 239 ILE A O 1
ATOM 1758 N N . ASN A 1 240 ? -10.828 -0.549 35.144 1.00 96.31 240 ASN A N 1
ATOM 1759 C CA . ASN A 1 240 ? -11.442 -1.425 34.153 1.00 96.31 240 ASN A CA 1
ATOM 1760 C C . ASN A 1 240 ? -11.949 -0.623 32.963 1.00 96.31 240 ASN A C 1
ATOM 1762 O O . ASN A 1 240 ? -11.710 -1.029 31.827 1.00 96.31 240 ASN A O 1
ATOM 1766 N N . GLN A 1 241 ? -12.565 0.536 33.198 1.00 95.75 241 GLN A N 1
ATOM 1767 C CA . GLN A 1 241 ? -13.024 1.418 32.129 1.00 95.75 241 GLN A CA 1
ATOM 1768 C C . GLN A 1 241 ? -11.866 1.809 31.199 1.00 95.75 241 GLN A C 1
ATOM 1770 O O . GLN A 1 241 ? -11.993 1.723 29.975 1.00 95.75 241 GLN A O 1
ATOM 1775 N N . PHE A 1 242 ? -10.706 2.153 31.765 1.00 95.31 242 PHE A N 1
ATOM 1776 C CA . PHE A 1 242 ? -9.505 2.519 31.009 1.00 95.31 242 PHE A CA 1
ATOM 1777 C C . PHE A 1 242 ? -8.905 1.320 30.268 1.00 95.31 242 PHE A C 1
ATOM 1779 O O . PHE A 1 242 ? -8.575 1.424 29.084 1.00 95.31 242 PHE A O 1
ATOM 1786 N N . THR A 1 243 ? -8.820 0.163 30.932 1.00 97.19 243 THR A N 1
ATOM 1787 C CA . THR A 1 243 ? -8.306 -1.075 30.324 1.00 97.19 243 THR A CA 1
ATOM 1788 C C . THR A 1 243 ? -9.182 -1.524 29.151 1.00 97.19 243 THR A C 1
ATOM 1790 O O . THR A 1 243 ? -8.677 -1.770 28.054 1.00 97.19 243 THR A O 1
ATOM 1793 N N . LEU A 1 244 ? -10.503 -1.572 29.339 1.00 97.94 244 LEU A N 1
ATOM 1794 C CA . LEU A 1 244 ? -11.460 -1.960 28.303 1.00 97.94 244 LEU A CA 1
ATOM 1795 C C . LEU A 1 244 ? -11.482 -0.954 27.152 1.00 97.94 244 LEU A C 1
ATOM 1797 O O . LEU A 1 244 ? -11.482 -1.365 25.994 1.00 97.94 244 LEU A O 1
ATOM 1801 N N . THR A 1 245 ? -11.416 0.348 27.443 1.00 97.50 245 THR A N 1
ATOM 1802 C CA . THR A 1 245 ? -11.309 1.402 26.421 1.00 97.50 245 THR A CA 1
ATOM 1803 C C . THR A 1 245 ? -10.095 1.186 25.517 1.00 97.50 245 THR A C 1
ATOM 1805 O O . THR A 1 245 ? -10.216 1.234 24.289 1.00 97.50 245 THR A O 1
ATOM 1808 N N . ALA A 1 246 ? -8.929 0.891 26.100 1.00 97.56 246 ALA A N 1
ATOM 1809 C CA . ALA A 1 246 ? -7.720 0.596 25.337 1.00 97.56 246 ALA A CA 1
ATOM 1810 C C . ALA A 1 246 ? -7.870 -0.675 24.479 1.00 97.56 246 ALA A C 1
ATOM 1812 O O . ALA A 1 246 ? -7.506 -0.665 23.300 1.00 97.56 246 ALA A O 1
ATOM 1813 N N . ILE A 1 247 ? -8.452 -1.747 25.030 1.00 98.00 247 ILE A N 1
ATOM 1814 C CA . ILE A 1 247 ? -8.713 -2.997 24.295 1.00 98.00 247 ILE A CA 1
ATOM 1815 C C . ILE A 1 247 ? -9.658 -2.744 23.113 1.00 98.00 247 ILE A C 1
ATOM 1817 O O . ILE A 1 247 ? -9.334 -3.111 21.987 1.00 98.00 247 ILE A O 1
ATOM 1821 N N . ILE A 1 248 ? -10.788 -2.067 23.329 1.00 97.50 248 ILE A N 1
ATOM 1822 C CA . ILE A 1 248 ? -11.777 -1.771 22.281 1.00 97.50 248 ILE A CA 1
ATOM 1823 C C . ILE A 1 248 ? -11.137 -0.973 21.140 1.00 97.50 248 ILE A C 1
ATOM 1825 O O . ILE A 1 248 ? -11.264 -1.349 19.974 1.00 97.50 248 ILE A O 1
ATOM 1829 N N . ASN A 1 249 ? -10.417 0.105 21.465 1.00 95.62 249 ASN A N 1
ATOM 1830 C CA . ASN A 1 249 ? -9.827 0.989 20.459 1.00 95.62 249 ASN A CA 1
ATOM 1831 C C . ASN A 1 249 ? -8.717 0.298 19.649 1.00 95.62 249 ASN A C 1
ATOM 1833 O O . ASN A 1 249 ? -8.602 0.522 18.443 1.00 95.62 249 ASN A O 1
ATOM 1837 N N . THR A 1 250 ? -7.920 -0.569 20.282 1.00 95.00 250 THR A N 1
ATOM 1838 C CA . THR A 1 250 ? -6.865 -1.340 19.598 1.00 95.00 250 THR A CA 1
ATOM 1839 C C . THR A 1 250 ? -7.413 -2.477 18.734 1.00 95.00 250 THR A C 1
ATOM 1841 O O . THR A 1 250 ? -6.770 -2.854 17.758 1.00 95.00 250 THR A O 1
ATOM 1844 N N . HIS A 1 251 ? -8.620 -2.972 19.027 1.00 94.56 251 HIS A N 1
ATOM 1845 C CA . HIS A 1 251 ? -9.294 -4.034 18.267 1.00 94.56 251 HIS A CA 1
ATOM 1846 C C . HIS A 1 251 ? -10.332 -3.500 17.263 1.00 94.56 251 HIS A C 1
ATOM 1848 O O . HIS A 1 251 ? -11.220 -4.228 16.825 1.00 94.56 251 HIS A O 1
ATOM 1854 N N . GLY A 1 252 ? -10.215 -2.228 16.867 1.00 92.75 252 GLY A N 1
ATOM 1855 C CA . GLY A 1 252 ? -10.994 -1.645 15.770 1.00 92.75 252 GLY A CA 1
ATOM 1856 C C . GLY A 1 252 ? -12.363 -1.087 16.162 1.00 92.75 252 GLY A C 1
ATOM 1857 O O . GLY A 1 252 ? -13.098 -0.633 15.285 1.00 92.75 252 GLY A O 1
ATOM 1858 N N . GLY A 1 253 ? -12.702 -1.074 17.451 1.00 95.50 253 GLY A N 1
ATOM 1859 C CA . GLY A 1 253 ? -13.890 -0.406 17.971 1.00 95.50 253 GLY A CA 1
ATOM 1860 C C . GLY A 1 253 ? -13.667 1.071 18.288 1.00 95.50 253 GLY A C 1
ATOM 1861 O O . GLY A 1 253 ? -12.605 1.650 18.064 1.00 95.50 253 GLY A O 1
ATOM 1862 N N . THR A 1 254 ? -14.715 1.708 18.790 1.00 96.94 254 THR A N 1
ATOM 1863 C CA . THR A 1 254 ? -14.694 3.053 19.365 1.00 96.94 254 THR A CA 1
ATOM 1864 C C . THR A 1 254 ? -15.348 2.974 20.732 1.00 96.94 254 THR A C 1
ATOM 1866 O O . THR A 1 254 ? -16.564 2.807 20.839 1.00 96.94 254 THR A O 1
ATOM 1869 N N . ALA A 1 255 ? -14.531 3.045 21.776 1.00 97.75 255 ALA A N 1
ATOM 1870 C CA . ALA A 1 255 ? -15.026 3.059 23.142 1.00 97.75 255 ALA A CA 1
ATOM 1871 C C . ALA A 1 255 ? -15.795 4.358 23.420 1.00 97.75 255 ALA A C 1
ATOM 1873 O O . ALA A 1 255 ? -15.367 5.445 23.026 1.00 97.75 255 ALA A O 1
ATOM 1874 N N . VAL A 1 256 ? -16.924 4.234 24.109 1.00 97.25 256 VAL A N 1
ATOM 1875 C CA . VAL A 1 256 ? -17.741 5.343 24.604 1.00 97.25 256 VAL A CA 1
ATOM 1876 C C . VAL A 1 256 ? -17.771 5.215 26.131 1.00 97.25 256 VAL A C 1
ATOM 1878 O O . VAL A 1 256 ? -18.638 4.526 26.666 1.00 97.25 256 VAL A O 1
ATOM 1881 N N . PRO A 1 257 ? -16.769 5.758 26.841 1.00 94.81 257 PRO A N 1
ATOM 1882 C CA . PRO A 1 257 ? -16.718 5.673 28.294 1.00 94.81 257 PRO A CA 1
ATOM 1883 C C . PRO A 1 257 ? -17.825 6.527 28.925 1.00 94.81 257 PRO A C 1
ATOM 1885 O O . PRO A 1 257 ? -18.016 7.680 28.537 1.00 94.81 257 PRO A O 1
ATOM 1888 N N . HIS A 1 258 ? -18.525 5.965 29.908 1.00 93.06 258 HIS A N 1
ATOM 1889 C CA . HIS A 1 258 ? -19.477 6.670 30.767 1.00 93.06 258 HIS A CA 1
ATOM 1890 C C . HIS A 1 258 ? -18.892 6.852 32.174 1.00 93.06 258 HIS A C 1
ATOM 1892 O O . HIS A 1 258 ? -18.073 6.025 32.586 1.00 93.06 258 HIS A O 1
ATOM 1898 N N . PRO A 1 259 ? -19.290 7.903 32.918 1.00 89.62 259 PRO A N 1
ATOM 1899 C CA . PRO A 1 259 ? -18.921 8.048 34.324 1.00 89.62 259 PRO A CA 1
ATOM 1900 C C . PRO A 1 259 ? -19.336 6.816 35.142 1.00 89.62 259 PRO A C 1
ATOM 1902 O O . PRO A 1 259 ? -20.363 6.215 34.816 1.00 89.62 259 PRO A O 1
ATOM 1905 N N . PRO A 1 260 ? -18.590 6.443 36.199 1.00 90.75 260 PRO A N 1
ATOM 1906 C CA . PRO A 1 260 ? -19.007 5.371 37.094 1.00 90.75 260 PRO A CA 1
ATOM 1907 C C . PRO A 1 260 ? -20.413 5.626 37.645 1.00 90.75 260 PRO A C 1
ATOM 1909 O O . PRO A 1 260 ? -20.697 6.711 38.158 1.00 90.75 260 PRO A O 1
ATOM 1912 N N . ALA A 1 261 ? -21.282 4.625 37.537 1.00 92.00 261 ALA A N 1
ATOM 1913 C CA . ALA A 1 261 ? -22.613 4.666 38.121 1.00 92.00 261 ALA A CA 1
ATOM 1914 C C . ALA A 1 261 ? -22.570 4.123 39.558 1.00 92.00 261 ALA A C 1
ATOM 1916 O O . ALA A 1 261 ? -21.904 3.109 39.811 1.00 92.00 261 ALA A O 1
ATOM 1917 N N . PRO A 1 262 ? -23.290 4.741 40.509 1.00 89.88 262 PRO A N 1
ATOM 1918 C CA . PRO A 1 262 ? -23.461 4.135 41.816 1.00 89.88 262 PRO A CA 1
ATOM 1919 C C . PRO A 1 262 ? -24.327 2.873 41.715 1.00 89.88 262 PRO A C 1
ATOM 1921 O O . PRO A 1 262 ? -25.088 2.672 40.765 1.00 89.88 262 PRO A O 1
ATOM 1924 N N . ASP A 1 263 ? -24.190 1.994 42.705 1.00 88.94 263 ASP A N 1
ATOM 1925 C CA . ASP A 1 263 ? -24.780 0.651 42.690 1.00 88.94 263 ASP A CA 1
ATOM 1926 C C . ASP A 1 263 ? -26.257 0.678 43.121 1.00 88.94 263 ASP A C 1
ATOM 1928 O O . ASP A 1 263 ? -26.675 0.066 44.110 1.00 88.94 263 ASP A O 1
ATOM 1932 N N . THR A 1 264 ? -27.062 1.459 42.398 1.00 88.62 264 THR A N 1
ATOM 1933 C CA . THR A 1 264 ? -28.512 1.519 42.561 1.00 88.62 264 THR A CA 1
ATOM 1934 C C . THR A 1 264 ? -29.211 1.319 41.221 1.00 88.62 264 THR A C 1
ATOM 1936 O O . THR A 1 264 ? -28.777 1.800 40.177 1.00 88.62 264 THR A O 1
ATOM 1939 N N . LEU A 1 265 ? -30.335 0.595 41.238 1.00 87.38 265 LEU A N 1
ATOM 1940 C CA . LEU A 1 265 ? -31.108 0.326 40.021 1.00 87.38 265 LEU A CA 1
ATOM 1941 C C . LEU A 1 265 ? -31.534 1.605 39.272 1.00 87.38 265 LEU A C 1
ATOM 1943 O O . LEU A 1 265 ? -31.405 1.609 38.051 1.00 87.38 265 LEU A O 1
ATOM 1947 N N . PRO A 1 266 ? -32.032 2.672 39.937 1.00 89.94 266 PRO A N 1
ATOM 1948 C CA . PRO A 1 266 ? -32.402 3.902 39.237 1.00 89.94 266 PRO A CA 1
ATOM 1949 C C . PRO A 1 266 ? -31.224 4.558 38.509 1.00 89.94 266 PRO A C 1
ATOM 1951 O O . PRO A 1 266 ? -31.362 4.912 37.343 1.00 89.94 266 PRO A O 1
ATOM 1954 N N . GLU A 1 267 ? -30.067 4.670 39.164 1.00 88.31 267 GLU A N 1
ATOM 1955 C CA . GLU A 1 267 ? -28.897 5.353 38.596 1.00 88.31 267 GLU A CA 1
ATOM 1956 C C . GLU A 1 267 ? -28.241 4.530 37.480 1.00 88.31 267 GLU A C 1
ATOM 1958 O O . GLU A 1 267 ? -27.806 5.087 36.472 1.00 88.31 267 GLU A O 1
ATOM 1963 N N . LEU A 1 268 ? -28.235 3.197 37.601 1.00 87.94 268 LEU A N 1
ATOM 1964 C CA . LEU A 1 268 ? -27.770 2.307 36.534 1.00 87.94 268 LEU A CA 1
ATOM 1965 C C . LEU A 1 268 ? -28.624 2.423 35.271 1.00 87.94 268 LEU A C 1
ATOM 1967 O O . LEU A 1 268 ? -28.079 2.441 34.173 1.00 87.94 268 LEU A O 1
ATOM 1971 N N . VAL A 1 269 ? -29.950 2.514 35.411 1.00 89.12 269 VAL A N 1
ATOM 1972 C CA . VAL A 1 269 ? -30.861 2.666 34.264 1.00 89.12 269 VAL A CA 1
ATOM 1973 C C . VAL A 1 269 ? -30.686 4.023 33.584 1.00 89.12 269 VAL A C 1
ATOM 1975 O O . VAL A 1 269 ? -30.773 4.091 32.366 1.00 89.12 269 VAL A O 1
ATOM 1978 N N . GLU A 1 270 ? -30.427 5.092 34.340 1.00 86.88 270 GLU A N 1
ATOM 1979 C CA . GLU A 1 270 ? -30.167 6.425 33.776 1.00 86.88 270 GLU A CA 1
ATOM 1980 C C . GLU A 1 270 ? -28.810 6.513 33.050 1.00 86.88 270 GLU A C 1
ATOM 1982 O O . GLU A 1 270 ? -28.623 7.355 32.173 1.00 86.88 270 GLU A O 1
ATOM 1987 N N . SER A 1 271 ? -27.870 5.627 33.391 1.00 82.31 271 SER A N 1
ATOM 1988 C CA . SER A 1 271 ? -26.501 5.629 32.860 1.00 82.31 271 SER A CA 1
ATOM 1989 C C . SER A 1 271 ? -26.314 4.837 31.554 1.00 82.31 271 SER A C 1
ATOM 1991 O O . SER A 1 271 ? -25.222 4.892 30.981 1.00 82.31 271 SER A O 1
ATOM 1993 N N . ILE A 1 272 ? -27.337 4.098 31.097 1.00 76.06 272 ILE A N 1
ATOM 1994 C CA . ILE A 1 272 ? -27.332 3.225 29.900 1.00 76.06 272 ILE A CA 1
ATOM 1995 C C . ILE A 1 272 ? -28.125 3.876 28.763 1.00 76.06 272 ILE A C 1
ATOM 1997 O O . ILE A 1 272 ? -27.612 3.872 27.619 1.00 76.06 272 ILE A O 1
#

Solvent-accessible surface area (backbone atoms only — not comparable to full-atom values): 15820 Å² total; per-residue (Å²): 135,89,85,87,81,87,90,89,88,88,79,89,80,85,76,75,83,77,78,77,86,77,77,78,70,96,64,86,75,90,74,79,86,87,76,82,76,59,67,70,60,52,50,50,52,51,58,71,70,58,73,82,75,81,56,66,44,78,39,49,49,90,74,36,66,64,36,33,28,58,55,59,44,58,25,84,53,33,30,47,76,48,41,17,27,62,45,47,23,31,35,22,45,22,75,65,27,63,82,23,25,89,90,48,54,29,72,25,39,46,80,51,75,35,45,62,92,45,78,65,87,61,73,52,55,93,57,33,27,28,39,31,29,53,62,8,56,60,38,53,66,41,44,16,41,44,46,47,91,42,43,46,80,68,60,95,48,35,29,36,31,30,55,53,50,52,77,49,34,50,47,41,51,47,34,69,80,39,40,53,71,38,74,76,44,54,50,69,41,70,25,44,75,68,55,47,49,53,41,47,71,58,68,49,61,61,44,51,20,42,52,59,54,74,42,79,36,74,45,75,33,79,36,50,37,66,79,92,60,87,77,56,93,83,42,46,66,55,60,60,58,58,52,52,36,53,52,34,46,74,70,46,32,39,53,42,78,48,76,66,28,49,81,42,73,71,51,45,64,74,73,111

Sequence (272 aa):
MTGDMSGRNGAAGSGGPVAGVQGIPATPKMRPIRETLPLDEAMQLVRAAAVPIDRTERVPLRDATGRVLAQAATAVFDVPPFDRAAMDGYAVIAEDTFGAGRYDARILRCIEKVYTGQIPTRTLSRGECIEIATGAPMPQGADAVVMVEESERVGGDDIRIFTPVYPRQHVGRRAADIAAGQTVLAAGDVLNASRVGALAAIGVFEVEVFARPRVAVLSTGNEIVEPGQPLGPGQIYDINQFTLTAIINTHGGTAVPHPPAPDTLPELVESI

Mean predicted aligned error: 9.84 Å

Secondary structure (DSSP, 8-state):
---------------PPPPP-----SSPPP--------HHHHHHHHHHHPPPP--EEEEEGGG-TT-BBSS-EE-SS-BSSS-EESSSEEEE-GGGGTT-BTTB-EEEEEEEEE-TT----S---TTEEEEE-TTPBPPTT--EEEEGGGEEE-STTEEEE-S---TTTTEEPTTSSB-TT-EEE-TT-B--HHHHHHHHHTT--EEEEEPPPEEEE--B-TTEE-TTSPPPTT-EE--HHHHHHHHHHHTT-EEEE-PPBPSSHHHHHHT-

pLDDT: mean 89.5, std 18.36, range [27.39, 98.75]

Foldseek 3Di:
DDDDDDDDDDDDDDDDDDPDPPDDDPDDDDDDPPDDDDPVVVVVVVVVPDDDFPDKDKDFLVPQAQFFFAAFDFFQAAVVNAKWFLAFAKFDALVQQPPAAPVRWRKAFAPEEFEAPGDDPDADDRRHIHGYHGNTHRHHPGFEGQHNVQWDDDPDGIITGHDGDDGNYRIDGTNNPHHGGDGPGGGRDRDHPVNSVSCVSSPHGMGMGGDAAEAEDEAEEPQEDDPPDDHDPSHDYDPPLVVVCVVSVVNRHHYDYWGYFYPDPVRVVVRD

Radius of gyration: 36.19 Å; Cα contacts (8 Å, |Δi|>4): 503; chains: 1; bounding box: 86×78×90 Å